Protein AF-A0A940TT35-F1 (afdb_monomer)

Structure (mmCIF, N/CA/C/O backbone):
data_AF-A0A940TT35-F1
#
_entry.id   AF-A0A940TT35-F1
#
loop_
_atom_site.group_PDB
_atom_site.id
_atom_site.type_symbol
_atom_site.label_atom_id
_atom_site.label_alt_id
_atom_site.label_comp_id
_atom_site.label_asym_id
_atom_site.label_entity_id
_atom_site.label_seq_id
_atom_site.pdbx_PDB_ins_code
_atom_site.Cartn_x
_atom_site.Cartn_y
_atom_site.Cartn_z
_atom_site.occupancy
_atom_site.B_iso_or_equiv
_atom_site.auth_seq_id
_atom_site.auth_comp_id
_atom_site.auth_asym_id
_atom_site.auth_atom_id
_atom_site.pdbx_PDB_model_num
ATOM 1 N N . MET A 1 1 ? 14.179 -5.366 -21.555 1.00 46.00 1 MET A N 1
ATOM 2 C CA . MET A 1 1 ? 14.449 -3.977 -21.128 1.00 46.00 1 MET A CA 1
ATOM 3 C C . MET A 1 1 ? 13.207 -3.432 -20.431 1.00 46.00 1 MET A C 1
ATOM 5 O O . MET A 1 1 ? 12.119 -3.800 -20.867 1.00 46.00 1 MET A O 1
ATOM 9 N N . PRO A 1 2 ? 13.334 -2.645 -19.346 1.00 60.25 2 PRO A N 1
ATOM 10 C CA . PRO A 1 2 ? 12.187 -2.049 -18.656 1.00 60.25 2 PRO A CA 1
ATOM 11 C C . PRO A 1 2 ? 11.398 -1.138 -19.605 1.00 60.25 2 PRO A C 1
ATOM 13 O O . PRO A 1 2 ? 12.010 -0.344 -20.312 1.00 60.25 2 PRO A O 1
ATOM 16 N N . TYR A 1 3 ? 10.063 -1.233 -19.610 1.00 62.06 3 TYR A N 1
ATOM 17 C CA . TYR A 1 3 ? 9.201 -0.493 -20.549 1.00 62.06 3 TYR A CA 1
ATOM 18 C C . TYR A 1 3 ? 9.382 1.031 -20.493 1.00 62.06 3 TYR A C 1
ATOM 20 O O . TYR A 1 3 ? 9.380 1.675 -21.535 1.00 62.06 3 TYR A O 1
ATOM 28 N N . TYR A 1 4 ? 9.570 1.591 -19.295 1.00 64.38 4 TYR A N 1
ATOM 29 C CA . TYR A 1 4 ? 9.750 3.032 -19.077 1.00 64.38 4 TYR A CA 1
ATOM 30 C C . TYR A 1 4 ? 11.207 3.417 -18.745 1.00 64.38 4 TYR A C 1
ATOM 32 O O . TYR A 1 4 ? 11.499 4.579 -18.486 1.00 64.38 4 TYR A O 1
ATOM 40 N N . GLY A 1 5 ? 12.143 2.458 -18.770 1.00 65.56 5 GLY A N 1
ATOM 41 C CA . GLY A 1 5 ? 13.534 2.672 -18.352 1.00 65.56 5 GLY A CA 1
ATOM 42 C C . GLY A 1 5 ? 13.704 2.939 -16.846 1.00 65.56 5 GLY A C 1
ATOM 43 O O . GLY A 1 5 ? 12.752 2.879 -16.074 1.00 65.56 5 GLY A O 1
ATOM 44 N N . GLY A 1 6 ? 14.945 3.201 -16.425 1.00 64.94 6 GLY A N 1
ATOM 45 C CA . GLY A 1 6 ? 15.320 3.517 -15.035 1.00 64.94 6 GLY A CA 1
ATOM 46 C C . GLY A 1 6 ? 15.584 5.006 -14.805 1.00 64.94 6 GLY A C 1
ATOM 47 O O . GLY A 1 6 ? 16.478 5.360 -14.042 1.00 64.94 6 GLY A O 1
ATOM 48 N N . SER A 1 7 ? 14.888 5.881 -15.534 1.00 72.19 7 SER A N 1
ATOM 49 C CA . SER A 1 7 ? 15.126 7.322 -15.471 1.00 72.19 7 SER A CA 1
ATOM 50 C C . SER A 1 7 ? 14.671 7.919 -14.131 1.00 72.19 7 SER A C 1
ATOM 52 O O . SER A 1 7 ? 13.722 7.457 -13.493 1.00 72.19 7 SER A O 1
ATOM 54 N N . VAL A 1 8 ? 15.315 9.017 -13.731 1.00 71.69 8 VAL A N 1
ATOM 55 C CA . VAL A 1 8 ? 15.000 9.759 -12.497 1.00 71.69 8 VAL A CA 1
ATOM 56 C C . VAL A 1 8 ? 13.534 10.207 -12.454 1.00 71.69 8 VAL A C 1
ATOM 58 O O . VAL A 1 8 ? 12.876 10.108 -11.421 1.00 71.69 8 VAL A O 1
ATOM 61 N N . HIS A 1 9 ? 12.988 10.664 -13.584 1.00 77.06 9 HIS A N 1
ATOM 62 C CA . HIS A 1 9 ? 11.614 11.170 -13.649 1.00 77.06 9 HIS A CA 1
ATOM 63 C C . HIS A 1 9 ? 10.559 10.067 -13.471 1.00 77.06 9 HIS A C 1
ATOM 65 O O . HIS A 1 9 ? 9.525 10.321 -12.850 1.00 77.06 9 HIS A O 1
ATOM 71 N N . VAL A 1 10 ? 10.813 8.844 -13.958 1.00 79.38 10 VAL A N 1
ATOM 72 C CA . VAL A 1 10 ? 9.937 7.683 -13.714 1.00 79.38 10 VAL A CA 1
ATOM 73 C C . VAL A 1 10 ? 9.899 7.384 -12.221 1.00 79.38 10 VAL A C 1
ATOM 75 O O . VAL A 1 10 ? 8.821 7.254 -11.641 1.00 79.38 10 VAL A O 1
ATOM 78 N N . TRP A 1 11 ? 11.072 7.350 -11.585 1.00 76.62 11 TRP A N 1
ATOM 79 C CA . TRP A 1 11 ? 11.190 7.077 -10.158 1.00 76.62 11 TRP A CA 1
ATOM 80 C C . TRP A 1 11 ? 10.458 8.125 -9.304 1.00 76.62 11 TRP A C 1
ATOM 82 O O . TRP A 1 11 ? 9.641 7.760 -8.458 1.00 76.62 11 TRP A O 1
ATOM 92 N N . LEU A 1 12 ? 10.673 9.419 -9.574 1.00 80.81 12 LEU A N 1
ATOM 93 C CA . LEU A 1 12 ? 10.008 10.511 -8.850 1.00 80.81 12 LEU A CA 1
ATOM 94 C C . LEU A 1 12 ? 8.484 10.476 -9.022 1.00 80.81 12 LEU A C 1
ATOM 96 O O . LEU A 1 12 ? 7.755 10.647 -8.045 1.00 80.81 12 LEU A O 1
ATOM 100 N N . THR A 1 13 ? 8.001 10.199 -10.237 1.00 86.56 13 THR A N 1
ATOM 101 C CA . THR A 1 13 ? 6.560 10.080 -10.516 1.00 86.56 13 THR A CA 1
ATOM 102 C C . THR A 1 13 ? 5.942 8.937 -9.709 1.00 86.56 13 THR A C 1
ATOM 104 O O . THR A 1 13 ? 4.908 9.124 -9.065 1.00 86.56 13 THR A O 1
ATOM 107 N N . CYS A 1 14 ? 6.598 7.771 -9.683 1.00 86.69 14 CYS A N 1
ATOM 108 C CA . CYS A 1 14 ? 6.169 6.631 -8.876 1.00 86.69 14 CYS A CA 1
ATOM 109 C C . CYS A 1 14 ? 6.173 6.959 -7.376 1.00 86.69 14 CYS A C 1
ATOM 111 O O . CYS A 1 14 ? 5.189 6.671 -6.694 1.00 86.69 14 CYS A O 1
ATOM 113 N N . LEU A 1 15 ? 7.236 7.586 -6.855 1.00 85.19 15 LEU A N 1
ATOM 114 C CA . LEU A 1 15 ? 7.314 7.937 -5.436 1.00 85.19 15 LEU A CA 1
ATOM 115 C C . LEU A 1 15 ? 6.187 8.898 -5.033 1.00 85.19 15 LEU A C 1
ATOM 117 O O . LEU A 1 15 ? 5.486 8.637 -4.054 1.00 85.19 15 LEU A O 1
ATOM 121 N N . MET A 1 16 ? 5.975 9.971 -5.803 1.00 86.81 16 MET A N 1
ATOM 122 C CA . MET A 1 16 ? 4.902 10.937 -5.546 1.00 86.81 16 MET A CA 1
ATOM 123 C C . MET A 1 16 ? 3.522 10.273 -5.584 1.00 86.81 16 MET A C 1
ATOM 125 O O . MET A 1 16 ? 2.688 10.530 -4.714 1.00 86.81 16 MET A O 1
ATOM 129 N N . PHE A 1 17 ? 3.288 9.386 -6.555 1.00 91.50 17 PHE A N 1
ATOM 130 C CA . PHE A 1 17 ? 2.051 8.617 -6.645 1.00 91.50 17 PHE A CA 1
ATOM 131 C C . PHE A 1 17 ? 1.819 7.762 -5.390 1.00 91.50 17 PHE A C 1
ATOM 133 O O . PHE A 1 17 ? 0.744 7.836 -4.789 1.00 91.50 17 PHE A O 1
ATOM 140 N N . PHE A 1 18 ? 2.816 6.983 -4.957 1.00 89.31 18 PHE A N 1
ATOM 141 C CA . PHE A 1 18 ? 2.675 6.124 -3.779 1.00 89.31 18 PHE A CA 1
ATOM 142 C C . PHE A 1 18 ? 2.487 6.934 -2.494 1.00 89.31 18 PHE A C 1
ATOM 144 O O . PHE A 1 18 ? 1.635 6.581 -1.682 1.00 89.31 18 PHE A O 1
ATOM 151 N N . GLN A 1 19 ? 3.196 8.053 -2.326 1.00 88.94 19 GLN A N 1
ATOM 152 C CA . GLN A 1 19 ? 2.995 8.960 -1.190 1.00 88.94 19 GLN A CA 1
ATOM 153 C C . GLN A 1 19 ? 1.568 9.529 -1.157 1.00 88.94 19 GLN A C 1
ATOM 155 O O . GLN A 1 19 ? 0.922 9.512 -0.106 1.00 88.94 19 GLN A O 1
ATOM 160 N N . ALA A 1 20 ? 1.043 9.973 -2.303 1.00 91.12 20 ALA A N 1
ATOM 161 C CA . ALA A 1 20 ? -0.328 10.472 -2.401 1.00 91.12 20 ALA A CA 1
ATOM 162 C C . ALA A 1 20 ? -1.360 9.379 -2.074 1.00 91.12 20 ALA A C 1
ATOM 164 O O . ALA A 1 20 ? -2.306 9.618 -1.322 1.00 91.12 20 ALA A O 1
ATOM 165 N N . MET A 1 21 ? -1.166 8.160 -2.582 1.00 92.81 21 MET A N 1
ATOM 166 C CA . MET A 1 21 ? -2.073 7.042 -2.310 1.00 92.81 21 MET A CA 1
ATOM 167 C C . MET A 1 21 ? -1.991 6.545 -0.858 1.00 92.81 21 MET A C 1
ATOM 169 O O . MET A 1 21 ? -3.017 6.162 -0.295 1.00 92.81 21 MET A O 1
ATOM 173 N N . LEU A 1 22 ? -0.812 6.590 -0.221 1.00 89.50 22 LEU A N 1
ATOM 174 C CA . LEU A 1 22 ? -0.656 6.304 1.214 1.00 89.50 22 LEU A CA 1
ATOM 175 C C . LEU A 1 22 ? -1.462 7.301 2.040 1.00 89.50 22 LEU A C 1
ATOM 177 O O . LEU A 1 22 ? -2.234 6.903 2.914 1.00 89.50 22 LEU A O 1
ATOM 181 N N . PHE A 1 23 ? -1.323 8.590 1.724 1.00 89.88 23 PHE A N 1
ATOM 182 C CA . PHE A 1 23 ? -2.086 9.647 2.373 1.00 89.88 23 PHE A CA 1
ATOM 183 C C . PHE A 1 23 ? -3.598 9.424 2.225 1.00 89.88 23 PHE A C 1
ATOM 185 O O . PHE A 1 23 ? -4.322 9.489 3.219 1.00 89.88 23 PHE A O 1
ATOM 192 N N . LEU A 1 24 ? -4.075 9.092 1.020 1.00 91.75 24 LEU A N 1
ATOM 193 C CA . LEU A 1 24 ? -5.488 8.779 0.778 1.00 91.75 24 LEU A CA 1
ATOM 194 C C . LEU A 1 24 ? -5.962 7.559 1.579 1.00 91.75 24 LEU A C 1
ATOM 196 O O . LEU A 1 24 ? -7.038 7.606 2.178 1.00 91.75 24 LEU A O 1
ATOM 200 N N . GLY A 1 25 ? -5.158 6.495 1.642 1.00 90.62 25 GLY A N 1
ATOM 201 C CA . GLY A 1 25 ? -5.450 5.314 2.456 1.00 90.62 25 GLY A CA 1
ATOM 202 C C . GLY A 1 25 ? -5.584 5.656 3.941 1.00 90.62 25 GLY A C 1
ATOM 203 O O . GLY A 1 25 ? -6.564 5.276 4.584 1.00 90.62 25 GLY A O 1
ATOM 204 N N . TYR A 1 26 ? -4.661 6.447 4.489 1.00 87.50 26 TYR A N 1
ATOM 205 C CA . TYR A 1 26 ? -4.721 6.886 5.887 1.00 87.50 26 TYR A CA 1
ATOM 206 C C . TYR A 1 26 ? -5.892 7.831 6.160 1.00 87.50 26 TYR A C 1
ATOM 208 O O . TYR A 1 26 ? -6.563 7.684 7.184 1.00 87.50 26 TYR A O 1
ATOM 216 N N . ALA A 1 27 ? -6.193 8.753 5.243 1.00 88.50 27 ALA A N 1
ATOM 217 C CA . ALA A 1 27 ? -7.364 9.618 5.343 1.00 88.50 27 ALA A CA 1
ATOM 218 C C . ALA A 1 27 ? -8.660 8.790 5.376 1.00 88.50 27 ALA A C 1
ATOM 220 O O . ALA A 1 27 ? -9.511 9.001 6.243 1.00 88.50 27 ALA A O 1
ATOM 221 N N . TYR A 1 28 ? -8.779 7.790 4.500 1.00 89.75 28 TYR A N 1
ATOM 222 C CA . TYR A 1 28 ? -9.888 6.837 4.513 1.00 89.75 28 TYR A CA 1
ATOM 223 C C . TYR A 1 28 ? -9.960 6.052 5.832 1.00 89.75 28 TYR A C 1
ATOM 225 O O . TYR A 1 28 ? -11.030 5.981 6.447 1.00 89.75 28 TYR A O 1
ATOM 233 N N . ALA A 1 29 ? -8.833 5.512 6.309 1.00 85.50 29 ALA A N 1
ATOM 234 C CA . ALA A 1 29 ? -8.775 4.752 7.555 1.00 85.50 29 ALA A CA 1
ATOM 235 C C . ALA A 1 29 ? -9.212 5.601 8.763 1.00 85.50 29 ALA A C 1
ATOM 237 O O . ALA A 1 29 ? -9.981 5.155 9.618 1.00 85.50 29 ALA A O 1
ATOM 238 N N . HIS A 1 30 ? -8.778 6.861 8.801 1.00 81.75 30 HIS A N 1
ATOM 239 C CA . HIS A 1 30 ? -9.089 7.791 9.876 1.00 81.75 30 HIS A CA 1
ATOM 240 C C . HIS A 1 30 ? -10.552 8.257 9.860 1.00 81.75 30 HIS A C 1
ATOM 242 O O . HIS A 1 30 ? -11.190 8.308 10.918 1.00 81.75 30 HIS A O 1
ATOM 248 N N . LEU A 1 31 ? -11.085 8.623 8.691 1.00 83.69 31 LEU A N 1
ATOM 249 C CA . LEU A 1 31 ? -12.394 9.275 8.566 1.00 83.69 31 LEU A CA 1
ATOM 250 C C . LEU A 1 31 ? -13.550 8.282 8.442 1.00 83.69 31 LEU A C 1
ATOM 252 O O . LEU A 1 31 ? -14.612 8.490 9.038 1.00 83.69 31 LEU A O 1
ATOM 256 N N . LEU A 1 32 ? -13.350 7.225 7.655 1.00 80.38 32 LEU A N 1
ATOM 257 C CA . LEU A 1 32 ? -14.427 6.352 7.202 1.00 80.38 32 LEU A CA 1
ATOM 258 C C . LEU A 1 32 ? -14.323 4.957 7.809 1.00 80.38 32 LEU A C 1
ATOM 260 O O . LEU A 1 32 ? -15.330 4.419 8.268 1.00 80.38 32 LEU A O 1
ATOM 264 N N . ALA A 1 33 ? -13.118 4.395 7.906 1.00 75.94 33 ALA A N 1
ATOM 265 C CA . ALA A 1 33 ? -12.976 3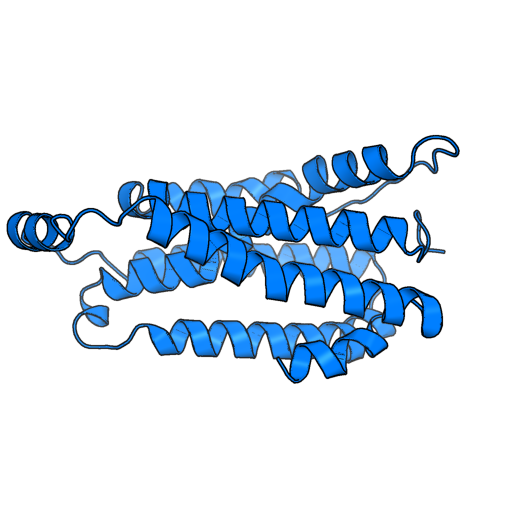.008 8.332 1.00 75.94 33 ALA A CA 1
ATOM 266 C C . ALA A 1 33 ? -13.432 2.744 9.779 1.00 75.94 33 ALA A C 1
ATOM 268 O O . ALA A 1 33 ? -13.987 1.685 10.069 1.00 75.94 33 ALA A O 1
ATOM 269 N N . ARG A 1 34 ? -13.330 3.753 10.656 1.00 70.25 34 ARG A N 1
ATOM 270 C CA . ARG A 1 34 ? -13.905 3.725 12.015 1.00 70.25 34 ARG A CA 1
ATOM 271 C C . ARG A 1 34 ? -15.423 3.563 12.066 1.00 70.25 34 ARG A C 1
ATOM 273 O O . ARG A 1 34 ? -15.934 3.146 13.098 1.00 70.25 34 ARG A O 1
ATOM 280 N N . LYS A 1 35 ? -16.136 3.902 10.991 1.00 77.81 35 LYS A N 1
ATOM 281 C CA . LYS A 1 35 ? -17.608 3.917 10.945 1.00 77.81 35 LYS A CA 1
ATOM 282 C C . LYS A 1 35 ? -18.205 2.740 10.179 1.00 77.81 35 LYS A C 1
ATOM 284 O O . LYS A 1 35 ? -19.351 2.385 10.414 1.00 77.81 35 LYS A O 1
ATOM 289 N N . ILE A 1 36 ? -17.450 2.164 9.249 1.00 79.56 36 ILE A N 1
ATOM 290 C CA . ILE A 1 36 ? -17.968 1.187 8.280 1.00 79.56 36 ILE A CA 1
ATOM 291 C C . ILE A 1 36 ? -17.792 -0.274 8.729 1.00 79.56 36 ILE A C 1
ATOM 293 O O . ILE A 1 36 ? -18.409 -1.161 8.145 1.00 79.56 36 ILE A O 1
ATOM 297 N N . GLY A 1 37 ? -16.982 -0.551 9.760 1.00 81.25 37 GLY A N 1
ATOM 298 C CA . GLY A 1 37 ? -16.784 -1.908 10.285 1.00 81.25 37 GLY A CA 1
ATOM 299 C C . GLY A 1 37 ? -16.387 -2.907 9.189 1.00 81.25 37 GLY A C 1
ATOM 300 O O . GLY A 1 37 ? -15.441 -2.669 8.437 1.00 81.25 37 GLY A O 1
ATOM 301 N N . GLY A 1 38 ? -17.150 -3.996 9.059 1.00 82.81 38 GLY A N 1
ATOM 302 C CA . GLY A 1 38 ? -16.904 -5.065 8.085 1.00 82.81 38 GLY A CA 1
ATOM 303 C C . GLY A 1 38 ? -17.063 -4.654 6.616 1.00 82.81 38 GLY A C 1
ATOM 304 O O . GLY A 1 38 ? -16.525 -5.331 5.745 1.00 82.81 38 GLY A O 1
ATOM 305 N N . TRP A 1 39 ? -17.712 -3.522 6.309 1.00 87.62 39 TRP A N 1
ATOM 306 C CA . TRP A 1 39 ? -17.792 -3.003 4.932 1.00 87.62 39 TRP A CA 1
ATOM 307 C C . TRP A 1 39 ? -16.420 -2.653 4.350 1.00 87.62 39 TRP A C 1
ATOM 309 O O . TRP A 1 39 ? -16.267 -2.608 3.131 1.00 87.62 39 TRP A O 1
ATOM 319 N N . HIS A 1 40 ? -15.403 -2.472 5.197 1.00 90.5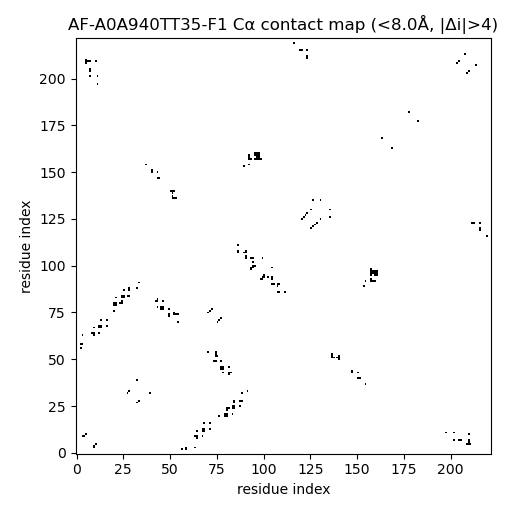0 40 HIS A N 1
ATOM 320 C CA . HIS A 1 40 ? -14.019 -2.355 4.750 1.00 90.50 40 HIS A CA 1
ATOM 321 C C . HIS A 1 40 ? -13.571 -3.549 3.887 1.00 90.50 40 HIS A C 1
ATOM 323 O O . HIS A 1 40 ? -12.774 -3.366 2.970 1.00 90.50 40 HIS A O 1
ATOM 329 N N . LEU A 1 41 ? -14.125 -4.750 4.106 1.00 92.69 41 LEU A N 1
ATOM 330 C CA . LEU A 1 41 ? -13.817 -5.926 3.289 1.00 92.69 41 LEU A CA 1
ATOM 331 C C . LEU A 1 41 ? -14.142 -5.699 1.804 1.00 92.69 41 LEU A C 1
ATOM 333 O O . LEU A 1 41 ? -13.446 -6.236 0.951 1.00 92.69 41 LEU A O 1
ATOM 337 N N . VAL A 1 42 ? -15.111 -4.839 1.466 1.00 93.94 42 VAL A N 1
ATOM 338 C CA . VAL A 1 42 ? -15.371 -4.463 0.065 1.00 93.94 42 VAL A CA 1
ATOM 339 C C . VAL A 1 42 ? -14.133 -3.823 -0.567 1.00 93.94 42 VAL A C 1
ATOM 341 O O . VAL A 1 42 ? -13.771 -4.185 -1.683 1.00 93.94 42 VAL A O 1
ATOM 344 N N . LEU A 1 43 ? -13.440 -2.933 0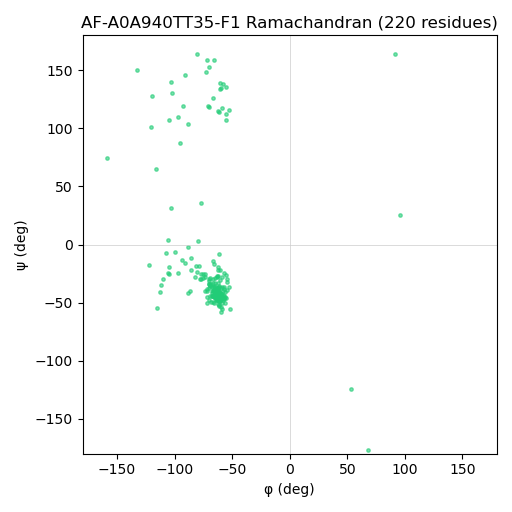.154 1.00 93.50 43 LEU A N 1
ATOM 345 C CA . LEU A 1 43 ? -12.188 -2.334 -0.317 1.00 93.50 43 LEU A CA 1
ATOM 346 C C . LEU A 1 43 ? -11.079 -3.385 -0.463 1.00 93.50 43 LEU A C 1
ATOM 348 O O . LEU A 1 43 ? -10.293 -3.296 -1.398 1.00 93.50 43 LEU A O 1
ATOM 352 N N . VAL A 1 44 ? -11.032 -4.388 0.418 1.00 95.06 44 VAL A N 1
ATOM 353 C CA . VAL A 1 44 ? -10.058 -5.493 0.350 1.00 95.06 44 VAL A CA 1
ATOM 354 C C . VAL A 1 44 ? -10.300 -6.390 -0.868 1.00 95.06 44 VAL A C 1
ATOM 356 O O . VAL A 1 44 ? -9.343 -6.850 -1.490 1.00 95.06 44 VAL A O 1
ATOM 359 N N . PHE A 1 45 ? -11.556 -6.625 -1.251 1.00 96.00 45 PHE A N 1
ATOM 360 C CA . PHE A 1 45 ? -11.894 -7.467 -2.403 1.00 96.00 45 PHE A CA 1
ATOM 361 C C . PHE A 1 45 ? -11.884 -6.718 -3.744 1.00 96.00 45 PHE A C 1
ATOM 363 O O . PHE A 1 45 ? -11.692 -7.347 -4.784 1.00 96.00 45 PHE A O 1
ATOM 370 N N . LEU A 1 46 ? -12.030 -5.389 -3.748 1.00 94.62 46 LEU A N 1
ATOM 371 C CA . LEU A 1 46 ? -12.071 -4.576 -4.970 1.00 94.62 46 LEU A CA 1
ATOM 372 C C . LEU A 1 46 ? -10.851 -4.775 -5.905 1.00 94.62 46 LEU A C 1
ATOM 374 O O . LEU A 1 46 ? -11.047 -4.869 -7.119 1.00 94.62 46 LEU A O 1
ATOM 378 N N . PRO A 1 47 ? -9.607 -4.918 -5.405 1.00 94.94 47 PRO A N 1
ATOM 379 C CA . PRO A 1 47 ? -8.434 -5.141 -6.250 1.00 94.94 47 PRO A CA 1
ATOM 380 C C . PRO A 1 47 ? -8.421 -6.481 -6.987 1.00 94.94 47 PRO A C 1
ATOM 382 O O . PRO A 1 47 ? -7.663 -6.628 -7.942 1.00 94.94 47 PRO A O 1
ATOM 385 N N . LEU A 1 48 ? -9.271 -7.449 -6.620 1.00 92.31 48 LEU A N 1
ATOM 386 C CA . LEU A 1 48 ? -9.387 -8.700 -7.380 1.00 92.31 48 LEU A CA 1
ATOM 387 C C . LEU A 1 48 ? -9.864 -8.466 -8.822 1.00 92.31 48 LEU A C 1
ATOM 389 O O . LEU A 1 48 ? -9.591 -9.289 -9.687 1.00 92.31 48 LEU A O 1
ATOM 393 N N . ILE A 1 49 ? -10.518 -7.332 -9.098 1.00 90.69 49 ILE A N 1
ATOM 394 C CA . ILE A 1 49 ? -10.957 -6.945 -10.446 1.00 90.69 49 ILE A CA 1
ATOM 395 C C . ILE A 1 49 ? -9.759 -6.580 -11.340 1.00 90.69 49 ILE A C 1
ATOM 397 O O . ILE A 1 49 ? -9.813 -6.752 -12.557 1.00 90.69 49 ILE A O 1
ATOM 401 N N . THR A 1 50 ? -8.669 -6.068 -10.757 1.00 87.38 50 THR A N 1
ATOM 402 C CA . THR A 1 50 ? -7.477 -5.632 -11.502 1.00 87.38 50 THR A CA 1
ATOM 403 C C . THR A 1 50 ? -6.344 -6.657 -11.495 1.00 87.38 50 THR A C 1
ATOM 405 O O . THR A 1 50 ? -5.349 -6.456 -12.198 1.00 87.38 50 THR A O 1
ATOM 408 N N . LEU A 1 51 ? -6.485 -7.750 -10.737 1.00 88.94 51 LEU A N 1
ATOM 409 C CA . LEU A 1 51 ? -5.527 -8.851 -10.674 1.00 88.94 51 LEU A CA 1
ATOM 410 C C . LEU A 1 51 ? -5.845 -9.949 -11.712 1.00 88.94 51 LEU A C 1
ATOM 412 O O . LEU A 1 51 ? -7.013 -10.217 -11.983 1.00 88.94 51 LEU A O 1
ATOM 416 N N . PRO A 1 52 ? -4.828 -10.624 -12.285 1.00 90.06 52 PRO A N 1
ATOM 417 C CA . PRO A 1 52 ? -3.395 -10.427 -12.064 1.00 90.06 52 PRO A CA 1
ATOM 418 C C . PRO A 1 52 ? -2.866 -9.140 -12.708 1.00 90.06 52 PRO A C 1
ATOM 420 O O . PRO A 1 52 ? -3.331 -8.723 -13.769 1.00 90.06 52 PRO A O 1
ATOM 423 N N . LEU A 1 53 ? -1.853 -8.526 -12.085 1.00 83.62 53 LEU A N 1
ATOM 424 C CA . LEU A 1 53 ? -1.244 -7.300 -12.602 1.00 83.62 53 LEU A CA 1
ATOM 425 C C . LEU A 1 53 ? -0.618 -7.562 -13.975 1.00 83.62 53 LEU A C 1
ATOM 427 O O . LEU A 1 53 ? 0.357 -8.306 -14.105 1.00 83.62 53 LEU A O 1
ATOM 431 N N . GLN A 1 54 ? -1.174 -6.924 -15.000 1.00 82.69 54 GLN A N 1
ATOM 432 C CA . GLN A 1 54 ? -0.635 -6.929 -16.353 1.00 82.69 54 GLN A CA 1
ATOM 433 C C . GLN A 1 54 ? -0.335 -5.494 -16.766 1.00 82.69 54 GLN A C 1
ATOM 435 O O . GLN A 1 54 ? -1.231 -4.738 -17.142 1.00 82.69 54 GLN A O 1
ATOM 440 N N . ILE A 1 55 ? 0.940 -5.123 -16.695 1.00 75.06 55 ILE A N 1
ATOM 441 C CA . ILE A 1 55 ? 1.416 -3.841 -17.207 1.00 75.06 55 ILE A CA 1
ATOM 442 C C . ILE A 1 55 ? 1.776 -4.059 -18.675 1.00 75.06 55 ILE A C 1
ATOM 444 O O . ILE A 1 55 ? 2.788 -4.680 -18.996 1.00 75.06 55 ILE A O 1
ATOM 448 N N . ARG A 1 56 ? 0.900 -3.595 -19.566 1.00 69.44 56 ARG A N 1
ATOM 449 C CA . ARG A 1 56 ? 1.188 -3.468 -20.996 1.00 69.44 56 ARG A CA 1
ATOM 450 C C . ARG A 1 56 ? 1.394 -1.986 -21.259 1.00 69.44 56 ARG A C 1
ATOM 452 O O . ARG A 1 56 ? 0.434 -1.229 -21.193 1.00 69.44 56 ARG A O 1
ATOM 459 N N . ALA A 1 57 ? 2.637 -1.597 -21.491 1.00 62.75 57 ALA A N 1
ATOM 460 C CA . ALA A 1 57 ? 2.985 -0.245 -21.889 1.00 62.75 57 ALA A CA 1
ATOM 461 C C . ALA A 1 57 ? 3.262 -0.242 -23.391 1.00 62.75 57 ALA A C 1
ATOM 463 O O . ALA A 1 57 ? 4.006 -1.093 -23.887 1.00 62.75 57 ALA A O 1
ATOM 464 N N . THR A 1 58 ? 2.657 0.692 -24.113 1.00 60.88 58 THR A N 1
ATOM 465 C CA . THR A 1 58 ? 3.042 1.019 -25.489 1.00 60.88 58 THR A CA 1
ATOM 466 C C . THR A 1 58 ? 3.954 2.233 -25.394 1.00 60.88 58 THR A C 1
ATOM 468 O O . THR A 1 58 ? 3.439 3.286 -25.041 1.00 60.88 58 THR A O 1
ATOM 471 N N . PRO A 1 59 ? 5.268 2.117 -25.663 1.00 56.53 59 PRO A N 1
ATOM 472 C CA . PRO A 1 59 ? 6.194 3.230 -25.479 1.00 56.53 59 PRO A CA 1
ATOM 473 C C . PRO A 1 59 ? 5.727 4.461 -26.267 1.00 56.53 59 PRO A C 1
ATOM 475 O O . PRO A 1 59 ? 5.792 4.459 -27.497 1.00 56.53 59 PRO A O 1
ATOM 478 N N . ALA A 1 60 ? 5.227 5.489 -25.577 1.00 56.06 60 ALA A N 1
ATOM 479 C CA . ALA A 1 60 ? 4.870 6.763 -26.185 1.00 56.06 60 ALA A CA 1
ATOM 480 C C . ALA A 1 60 ? 6.077 7.718 -26.098 1.00 56.06 60 ALA A C 1
ATOM 482 O O . ALA A 1 60 ? 6.515 8.034 -24.989 1.00 56.06 60 ALA A O 1
ATOM 483 N N . PRO A 1 61 ? 6.627 8.199 -27.229 1.00 56.97 61 PRO A N 1
ATOM 484 C CA . PRO A 1 61 ? 7.785 9.097 -27.226 1.00 56.97 61 PRO A CA 1
ATOM 485 C C . PRO A 1 61 ? 7.531 10.455 -26.546 1.00 56.97 61 PRO A C 1
ATOM 487 O O . PRO A 1 61 ? 8.466 11.046 -26.013 1.00 56.97 61 PRO A O 1
ATOM 490 N N . ASP A 1 62 ? 6.277 10.929 -26.526 1.00 58.12 62 ASP A N 1
ATOM 491 C CA . ASP A 1 62 ? 5.971 12.349 -26.292 1.00 58.12 62 ASP A CA 1
ATOM 492 C C . ASP A 1 62 ? 5.352 12.683 -24.914 1.00 58.12 62 ASP A C 1
ATOM 494 O O . ASP A 1 62 ? 5.208 13.861 -24.585 1.00 58.12 62 ASP A O 1
ATOM 498 N N . SER A 1 63 ? 4.986 11.703 -24.065 1.00 59.44 63 SER A N 1
ATOM 499 C CA . SER A 1 63 ? 4.479 12.006 -22.704 1.00 59.44 63 SER A CA 1
ATOM 500 C C . SER A 1 63 ? 4.587 10.852 -21.681 1.00 59.44 63 SER A C 1
ATOM 502 O O . SER A 1 63 ? 3.579 10.257 -21.291 1.00 59.44 63 SER A O 1
ATOM 504 N N . PRO A 1 64 ? 5.794 10.549 -21.166 1.00 75.44 64 PRO A N 1
ATOM 505 C CA . PRO A 1 64 ? 6.009 9.414 -20.261 1.00 75.44 64 PRO A CA 1
ATOM 506 C C . PRO A 1 64 ? 5.324 9.562 -18.888 1.00 75.44 64 PRO A C 1
ATOM 508 O O . PRO A 1 64 ? 4.925 8.566 -18.295 1.00 75.44 64 PRO A O 1
ATOM 511 N N . ILE A 1 65 ? 5.141 10.783 -18.366 1.00 84.12 65 ILE A N 1
ATOM 512 C CA . ILE A 1 65 ? 4.621 10.999 -16.998 1.00 84.12 65 ILE A CA 1
ATOM 513 C C . ILE A 1 65 ? 3.127 10.673 -16.891 1.00 84.12 65 ILE A C 1
ATOM 515 O O . ILE A 1 65 ? 2.717 9.938 -15.992 1.00 84.12 65 ILE A O 1
ATOM 519 N N . LEU A 1 66 ? 2.303 11.220 -17.794 1.00 84.12 66 LEU A N 1
ATOM 520 C CA . LEU A 1 66 ? 0.855 10.987 -17.770 1.00 84.12 66 LEU A CA 1
ATOM 521 C C . LEU A 1 66 ? 0.535 9.509 -17.989 1.00 84.12 66 LEU A C 1
ATOM 523 O O . LEU A 1 66 ? -0.343 8.972 -17.318 1.00 84.12 66 LEU A O 1
ATOM 527 N N . GLU A 1 67 ? 1.279 8.837 -18.867 1.00 84.56 67 GLU A N 1
ATOM 528 C CA . GLU A 1 67 ? 1.117 7.405 -19.109 1.00 84.56 67 GLU A CA 1
ATOM 529 C C . GLU A 1 67 ? 1.418 6.581 -17.848 1.00 84.56 67 GLU A C 1
ATOM 531 O O . GLU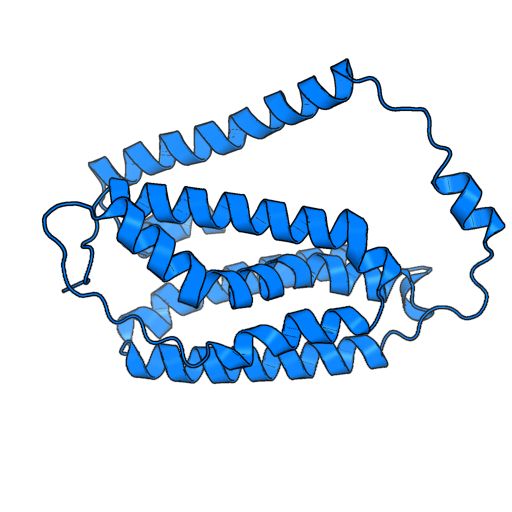 A 1 67 ? 0.609 5.735 -17.462 1.00 84.56 67 GLU A O 1
ATOM 536 N N . ILE A 1 68 ? 2.517 6.885 -17.144 1.00 86.56 68 ILE A N 1
ATOM 537 C CA . ILE A 1 68 ? 2.854 6.246 -15.862 1.00 86.56 68 ILE A CA 1
ATOM 538 C C . ILE A 1 68 ? 1.728 6.455 -14.849 1.00 86.56 68 ILE A C 1
ATOM 540 O O . ILE A 1 68 ? 1.279 5.490 -14.233 1.00 86.56 68 ILE A O 1
ATOM 544 N N . ILE A 1 69 ? 1.225 7.685 -14.699 1.00 89.62 69 ILE A N 1
ATOM 545 C CA . ILE A 1 69 ? 0.124 7.982 -13.771 1.00 89.62 69 ILE A CA 1
ATOM 546 C C . ILE A 1 69 ? -1.132 7.184 -14.139 1.00 89.62 69 ILE A C 1
ATOM 548 O O . ILE A 1 69 ? -1.759 6.604 -13.254 1.00 89.62 69 ILE A O 1
ATOM 552 N N . VAL A 1 70 ? -1.491 7.100 -15.422 1.00 89.12 70 VAL A N 1
ATOM 553 C CA . VAL A 1 70 ? -2.658 6.330 -15.887 1.00 89.12 70 VAL A CA 1
ATOM 554 C C . VAL A 1 70 ? -2.482 4.834 -15.618 1.00 89.12 70 VAL A C 1
ATOM 556 O O . VAL A 1 70 ? -3.413 4.180 -15.136 1.00 89.12 70 VAL A O 1
ATOM 559 N N . VAL A 1 71 ? -1.300 4.274 -15.874 1.00 88.06 71 VAL A N 1
ATOM 560 C CA . VAL A 1 71 ? -0.995 2.866 -15.579 1.00 88.06 71 VAL A CA 1
ATOM 561 C C . VAL A 1 71 ? -1.059 2.599 -14.074 1.00 88.06 71 VAL A C 1
ATOM 563 O O . VAL A 1 71 ? -1.698 1.634 -13.648 1.00 88.06 71 VAL A O 1
ATOM 566 N N . LEU A 1 72 ? -0.460 3.467 -13.257 1.00 90.62 72 LEU A N 1
ATOM 567 C CA . LEU A 1 72 ? -0.481 3.346 -11.801 1.00 90.62 72 LEU A CA 1
ATOM 568 C C . LEU A 1 72 ? -1.905 3.478 -11.244 1.00 90.62 72 LEU A C 1
ATOM 570 O O . LEU A 1 72 ? -2.316 2.648 -10.433 1.00 90.62 72 LEU A O 1
ATOM 574 N N . LEU A 1 73 ? -2.696 4.441 -11.723 1.00 92.06 73 LEU A N 1
ATOM 575 C CA . LEU A 1 73 ? -4.097 4.611 -11.326 1.00 92.06 73 LEU A CA 1
ATOM 576 C C . LEU A 1 73 ? -4.958 3.404 -11.709 1.00 92.06 73 LEU A C 1
ATOM 578 O O . LEU A 1 73 ? -5.738 2.919 -10.894 1.00 92.06 73 LEU A O 1
ATOM 582 N N . SER A 1 74 ? -4.811 2.902 -12.933 1.00 89.75 74 SER A N 1
ATOM 583 C CA . SER A 1 74 ? -5.666 1.827 -13.450 1.00 89.75 74 SER A CA 1
ATOM 584 C C . SER A 1 74 ? -5.297 0.437 -12.930 1.00 89.75 74 SER A C 1
ATOM 586 O O . SER A 1 74 ? -6.169 -0.428 -12.837 1.00 89.75 74 SER A O 1
ATOM 588 N N . ARG A 1 75 ? -4.020 0.188 -12.607 1.00 89.38 75 ARG A N 1
ATOM 589 C CA . ARG A 1 75 ? -3.535 -1.153 -12.231 1.00 89.38 75 ARG A CA 1
ATOM 590 C C . ARG A 1 75 ? -3.115 -1.269 -10.773 1.00 89.38 75 ARG A C 1
ATOM 592 O O . ARG A 1 75 ? -3.318 -2.327 -10.182 1.00 89.38 75 ARG A O 1
ATOM 599 N N . VAL A 1 76 ? -2.540 -0.216 -10.196 1.00 91.62 76 VAL A N 1
ATOM 600 C CA . VAL A 1 76 ? -1.825 -0.289 -8.910 1.00 91.62 76 VAL A CA 1
ATOM 601 C C . VAL A 1 76 ? -2.569 0.425 -7.779 1.00 91.62 76 VAL A C 1
ATOM 603 O O . VAL A 1 76 ? -2.478 -0.019 -6.637 1.00 91.62 76 VAL A O 1
ATOM 606 N N . ALA A 1 77 ? -3.351 1.471 -8.066 1.00 93.50 77 ALA A N 1
ATOM 607 C CA . ALA A 1 77 ? -4.017 2.272 -7.035 1.00 93.50 77 ALA A CA 1
ATOM 608 C C . ALA A 1 77 ? -4.899 1.433 -6.104 1.00 93.50 77 ALA A C 1
ATOM 610 O O . ALA A 1 77 ? -4.757 1.524 -4.890 1.00 93.50 77 ALA A O 1
ATOM 611 N N . LEU A 1 78 ? -5.774 0.590 -6.660 1.00 93.25 78 LEU A N 1
ATOM 612 C CA . LEU A 1 78 ? -6.694 -0.229 -5.869 1.00 93.25 78 LEU A CA 1
ATOM 613 C C . LEU A 1 78 ? -5.972 -1.177 -4.892 1.00 93.25 78 LEU A C 1
ATOM 615 O O . LEU A 1 78 ? -6.215 -1.054 -3.689 1.00 93.25 78 LEU A O 1
ATOM 619 N N . PRO A 1 79 ? -5.082 -2.091 -5.340 1.00 93.69 79 PRO A N 1
ATOM 620 C CA . PRO A 1 79 ? -4.378 -2.979 -4.412 1.00 93.69 79 PRO A CA 1
ATOM 621 C C . PRO A 1 79 ? -3.520 -2.201 -3.416 1.00 93.69 79 PRO A C 1
ATOM 623 O O . PRO A 1 79 ? -3.447 -2.580 -2.250 1.00 93.69 79 PRO A O 1
ATOM 626 N N . PHE A 1 80 ? -2.912 -1.092 -3.839 1.00 93.44 80 PHE A N 1
ATOM 627 C CA . PHE A 1 80 ? -2.082 -0.283 -2.957 1.00 93.44 80 PHE A CA 1
ATOM 628 C C . PHE A 1 80 ? -2.886 0.411 -1.850 1.00 93.44 80 PHE A C 1
ATOM 630 O O . PHE A 1 80 ? -2.474 0.386 -0.693 1.00 93.44 80 PHE A O 1
ATOM 637 N N . VAL A 1 81 ? -4.043 0.995 -2.174 1.00 93.12 81 VAL A N 1
ATOM 638 C CA . VAL A 1 81 ? -4.928 1.636 -1.188 1.00 93.12 81 VAL A CA 1
ATOM 639 C C . VAL A 1 81 ? -5.495 0.608 -0.206 1.00 93.12 81 VAL A C 1
ATOM 641 O O . VAL A 1 81 ? -5.565 0.889 0.987 1.00 93.12 81 VAL A O 1
ATOM 644 N N . ALA A 1 82 ? -5.854 -0.594 -0.662 1.00 93.69 82 ALA A N 1
ATOM 645 C CA . ALA A 1 82 ? -6.265 -1.665 0.246 1.00 93.69 82 ALA A CA 1
ATOM 646 C C . ALA A 1 82 ? -5.122 -2.039 1.210 1.00 93.69 82 ALA A C 1
ATOM 648 O O . ALA A 1 82 ? -5.287 -1.979 2.431 1.00 93.69 82 ALA A O 1
ATOM 649 N N . LEU A 1 83 ? -3.927 -2.317 0.677 1.00 92.62 83 LEU A N 1
ATOM 650 C CA . LEU A 1 83 ? -2.771 -2.710 1.484 1.00 92.62 83 LEU A CA 1
ATOM 651 C C . LEU A 1 83 ? -2.335 -1.622 2.472 1.00 92.62 83 LEU A C 1
ATOM 653 O O . LEU A 1 83 ? -2.068 -1.949 3.630 1.00 92.62 83 LEU A O 1
ATOM 657 N N . SER A 1 84 ? -2.328 -0.347 2.068 1.00 91.19 84 SER A N 1
ATOM 658 C CA . SER A 1 84 ? -1.906 0.770 2.928 1.00 91.19 84 SER A CA 1
ATOM 659 C C . SER A 1 84 ? -2.783 0.940 4.166 1.00 91.19 84 SER A C 1
ATOM 661 O O . SER A 1 84 ? -2.319 1.401 5.207 1.00 91.19 84 SER A O 1
ATOM 663 N N . THR A 1 85 ? -4.045 0.520 4.090 1.00 91.12 85 THR A N 1
ATOM 664 C CA . THR A 1 85 ? -4.968 0.592 5.226 1.00 91.12 85 THR A CA 1
ATOM 665 C C . THR A 1 85 ? -4.796 -0.561 6.219 1.00 91.12 85 THR A C 1
ATOM 667 O O . THR A 1 85 ? -5.188 -0.423 7.376 1.00 91.12 85 THR A O 1
ATOM 670 N N . THR A 1 86 ? -4.160 -1.667 5.823 1.00 90.06 86 THR A N 1
ATOM 671 C CA . THR A 1 86 ? -4.128 -2.936 6.575 1.00 90.06 86 THR A CA 1
ATOM 672 C C . THR A 1 86 ? -3.688 -2.779 8.024 1.00 90.06 86 THR A C 1
ATOM 674 O O . THR A 1 86 ? -4.416 -3.178 8.930 1.00 90.06 86 THR A O 1
ATOM 677 N N . ALA A 1 87 ? -2.515 -2.185 8.260 1.00 87.00 87 ALA A N 1
ATOM 678 C CA . ALA A 1 87 ? -1.961 -2.077 9.608 1.00 87.00 87 ALA A CA 1
ATOM 679 C C . ALA A 1 87 ? -2.852 -1.220 10.519 1.00 87.00 87 ALA A C 1
ATOM 681 O O . ALA A 1 87 ? -3.040 -1.554 11.688 1.00 87.00 87 ALA A O 1
ATOM 682 N N . VAL A 1 88 ? -3.424 -0.138 9.980 1.00 86.62 88 VAL A N 1
ATOM 683 C CA . VAL A 1 88 ? -4.304 0.774 10.724 1.00 86.62 88 VAL A CA 1
ATOM 684 C C . VAL A 1 88 ? -5.628 0.088 11.059 1.00 86.62 88 VAL A C 1
ATOM 686 O O . VAL A 1 88 ? -6.096 0.177 12.192 1.00 86.62 88 VAL A O 1
ATOM 689 N N . ILE A 1 89 ? -6.220 -0.629 10.102 1.00 87.94 89 ILE A N 1
ATOM 690 C CA . ILE A 1 89 ? -7.500 -1.318 10.298 1.00 87.94 89 ILE A CA 1
ATOM 691 C C . ILE A 1 89 ? -7.364 -2.529 11.212 1.00 87.94 89 ILE A C 1
ATOM 693 O O . ILE A 1 89 ? -8.207 -2.716 12.085 1.00 87.94 89 ILE A O 1
ATOM 697 N N . ALA A 1 90 ? -6.286 -3.302 11.089 1.00 88.25 90 ALA A N 1
ATOM 698 C CA . ALA A 1 90 ? -6.016 -4.413 11.994 1.00 88.25 90 ALA A CA 1
ATOM 699 C C . ALA A 1 90 ? -5.878 -3.929 13.448 1.00 88.25 90 ALA A C 1
ATOM 701 O O . ALA A 1 90 ? -6.503 -4.491 14.344 1.00 88.25 90 ALA A O 1
ATOM 702 N N . GLN A 1 91 ? -5.132 -2.841 13.679 1.00 86.38 91 GLN A N 1
ATOM 703 C CA . GLN A 1 91 ? -5.021 -2.218 15.006 1.00 86.38 91 GLN A CA 1
ATOM 704 C C . GLN A 1 91 ? -6.366 -1.676 15.505 1.00 86.38 91 GLN A C 1
ATOM 706 O O . GLN A 1 91 ? -6.684 -1.780 16.692 1.00 86.38 91 GLN A O 1
ATOM 711 N N . LEU A 1 92 ? -7.177 -1.116 14.608 1.00 85.06 92 LEU A N 1
ATOM 712 C CA . LEU A 1 92 ? -8.500 -0.606 14.941 1.00 85.06 92 LEU A CA 1
ATOM 713 C C . LEU A 1 92 ? -9.456 -1.727 15.366 1.00 85.06 92 LEU A C 1
ATOM 715 O O . LEU A 1 92 ? -10.077 -1.623 16.419 1.00 85.06 92 LEU A O 1
ATOM 719 N N . TRP A 1 93 ? -9.557 -2.801 14.583 1.00 86.44 93 TRP A N 1
ATOM 720 C CA . TRP A 1 93 ? -10.386 -3.959 14.924 1.00 86.44 93 TRP A CA 1
ATOM 721 C C . TRP A 1 93 ? -9.908 -4.627 16.210 1.00 86.44 93 TRP A C 1
ATOM 723 O O . TRP A 1 93 ? -10.727 -4.920 17.077 1.00 86.44 93 TRP A O 1
ATOM 733 N N . PHE A 1 94 ? -8.591 -4.772 16.387 1.00 85.75 94 PHE A N 1
ATOM 734 C CA . PHE A 1 94 ? -8.019 -5.307 17.619 1.00 85.75 94 PHE A CA 1
ATOM 735 C C . PHE A 1 94 ? -8.396 -4.450 18.834 1.00 85.75 94 PHE A C 1
ATOM 737 O O . PHE A 1 94 ? -9.000 -4.966 19.770 1.00 85.75 94 PHE A O 1
ATOM 744 N N . SER A 1 95 ? -8.139 -3.137 18.799 1.00 82.69 95 SER A N 1
ATOM 745 C CA . SER A 1 95 ? -8.427 -2.228 19.925 1.00 82.69 95 SER A CA 1
ATOM 746 C C . SER A 1 95 ? -9.916 -2.109 20.277 1.00 82.69 95 SER A C 1
ATOM 748 O O . SER A 1 95 ? -10.254 -1.854 21.432 1.00 82.69 95 SER A O 1
ATOM 750 N N . GLN A 1 96 ? -10.817 -2.308 19.310 1.00 79.81 96 GLN A N 1
ATOM 751 C CA . GLN A 1 96 ? -12.268 -2.310 19.535 1.00 79.81 96 GLN A CA 1
ATOM 752 C C . GLN A 1 96 ? -12.820 -3.674 19.979 1.00 79.81 96 GLN A C 1
ATOM 754 O O . GLN A 1 96 ? -13.980 -3.761 20.396 1.00 79.81 96 GLN A O 1
ATOM 759 N N . SER A 1 97 ? -12.020 -4.737 19.886 1.00 82.31 97 SER A N 1
ATOM 760 C CA . SER A 1 97 ? -12.432 -6.091 20.254 1.00 82.31 97 SER A CA 1
ATOM 761 C C . SER A 1 97 ? -12.359 -6.3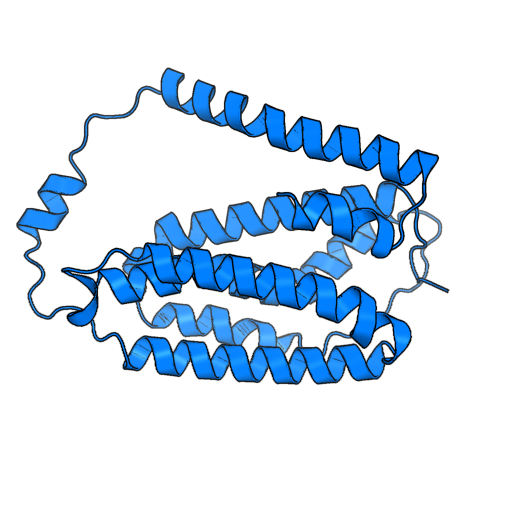50 21.757 1.00 82.31 97 SER A C 1
ATOM 763 O O . SER A 1 97 ? -11.728 -5.615 22.523 1.00 82.31 97 SER A O 1
ATOM 765 N N . GLU A 1 98 ? -13.015 -7.418 22.213 1.00 75.25 98 GLU A N 1
ATOM 766 C CA . GLU A 1 98 ? -12.943 -7.837 23.619 1.00 75.25 98 GLU A CA 1
ATOM 767 C C . GLU A 1 98 ? -11.501 -8.121 24.058 1.00 75.25 98 GLU A C 1
ATOM 769 O O . GLU A 1 98 ? -11.103 -7.663 25.134 1.00 75.25 98 GLU A O 1
ATOM 774 N N . ALA A 1 99 ? -10.716 -8.745 23.173 1.00 71.50 99 ALA A N 1
ATOM 775 C CA . ALA A 1 99 ? -9.316 -9.104 23.382 1.00 71.50 99 ALA A CA 1
ATOM 776 C C . ALA A 1 99 ? -8.372 -7.894 23.505 1.00 71.50 99 ALA A C 1
ATOM 778 O O . ALA A 1 99 ? -7.414 -7.946 24.266 1.00 71.50 99 ALA A O 1
ATOM 779 N N . GLY A 1 100 ? -8.638 -6.788 22.802 1.00 67.62 100 GLY A N 1
ATOM 780 C CA . GLY A 1 100 ? -7.703 -5.656 22.738 1.00 67.62 100 GLY A CA 1
ATOM 781 C C . GLY A 1 100 ? -7.842 -4.598 23.831 1.00 67.62 100 GLY A C 1
ATOM 782 O O . GLY A 1 100 ? -7.072 -3.646 23.843 1.00 67.62 100 GLY A O 1
ATOM 783 N N . GLY A 1 101 ? -8.802 -4.705 24.754 1.00 59.75 101 GLY A N 1
ATOM 784 C CA . GLY A 1 101 ? -9.033 -3.622 25.722 1.00 59.75 101 GLY A CA 1
ATOM 785 C C . GLY A 1 101 ? -8.084 -3.564 26.923 1.00 59.75 101 GLY A C 1
ATOM 786 O O . GLY A 1 101 ? -8.294 -2.706 27.776 1.00 59.75 101 GLY A O 1
ATOM 787 N N . ALA A 1 102 ? -7.083 -4.445 27.004 1.00 55.22 102 ALA A N 1
ATOM 788 C CA . ALA A 1 102 ? -5.976 -4.357 27.965 1.00 55.22 102 ALA A CA 1
ATOM 789 C C . ALA A 1 102 ? -4.588 -4.315 27.291 1.00 55.22 102 ALA A C 1
ATOM 791 O O . ALA A 1 102 ? -3.625 -3.884 27.922 1.00 55.22 102 ALA A O 1
ATOM 792 N N . ASP A 1 103 ? -4.492 -4.707 26.016 1.00 61.47 103 ASP A N 1
ATOM 793 C CA . ASP A 1 103 ? -3.223 -4.874 25.310 1.00 61.47 103 ASP A CA 1
ATOM 794 C C . ASP A 1 103 ? -2.928 -3.722 24.352 1.00 61.47 103 ASP A C 1
ATOM 796 O O . ASP A 1 103 ? -3.789 -3.228 23.622 1.00 61.47 103 ASP A O 1
ATOM 800 N N . ASN A 1 104 ? -1.662 -3.309 24.324 1.00 68.19 104 ASN A N 1
ATOM 801 C CA . ASN A 1 104 ? -1.186 -2.266 23.429 1.00 68.19 104 ASN A CA 1
ATOM 802 C C . ASN A 1 104 ? -1.157 -2.788 21.971 1.00 68.19 104 ASN A C 1
ATOM 804 O O . ASN A 1 104 ? -0.383 -3.705 21.684 1.00 68.19 104 ASN A O 1
ATOM 808 N N . PRO A 1 105 ? -1.902 -2.187 21.017 1.00 74.69 105 PRO A N 1
ATOM 809 C CA . PRO A 1 105 ? -1.927 -2.612 19.608 1.00 74.69 105 PRO A CA 1
ATOM 810 C C . PRO A 1 105 ? -0.573 -2.520 18.887 1.00 74.69 105 PRO A C 1
ATOM 812 O O . PRO A 1 105 ? -0.437 -2.978 17.752 1.00 74.69 105 PRO A O 1
ATOM 815 N N . TYR A 1 106 ? 0.435 -1.921 19.526 1.00 78.19 106 TYR A N 1
ATOM 816 C CA . TYR A 1 106 ? 1.751 -1.659 18.953 1.00 78.19 106 TYR A CA 1
ATOM 817 C C . TYR A 1 106 ? 2.482 -2.913 18.443 1.00 78.19 106 TYR A C 1
ATOM 819 O O . TYR A 1 106 ? 3.286 -2.813 17.517 1.00 78.19 106 TYR A O 1
ATOM 827 N N . PHE A 1 107 ? 2.180 -4.109 18.963 1.00 84.62 107 PHE A N 1
ATOM 828 C CA . PHE A 1 107 ? 2.778 -5.344 18.439 1.00 84.62 107 PHE A CA 1
ATOM 829 C C . PHE A 1 107 ? 2.396 -5.605 16.969 1.00 84.62 107 PHE A C 1
ATOM 831 O O . PHE A 1 107 ? 3.220 -6.112 16.210 1.00 84.62 107 PHE A O 1
ATOM 838 N N . LEU A 1 108 ? 1.189 -5.211 16.535 1.00 84.69 108 LEU A N 1
ATOM 839 C CA . LEU A 1 108 ? 0.753 -5.332 15.137 1.00 84.69 108 LEU A CA 1
ATOM 840 C C . LEU A 1 108 ? 1.519 -4.368 14.229 1.00 84.69 108 LEU A C 1
ATOM 842 O O . LEU A 1 108 ? 1.849 -4.714 13.096 1.00 84.69 108 LEU A O 1
ATOM 846 N N . TYR A 1 109 ? 1.840 -3.174 14.733 1.00 82.75 109 TYR A N 1
ATOM 847 C CA . TYR A 1 109 ? 2.700 -2.226 14.029 1.00 82.75 109 TYR A CA 1
ATOM 848 C C . TYR A 1 109 ? 4.124 -2.778 13.878 1.00 82.75 109 TYR A C 1
ATOM 850 O O . TYR A 1 109 ? 4.678 -2.763 12.778 1.00 82.75 109 TYR A O 1
ATOM 858 N N . ALA A 1 110 ? 4.698 -3.330 14.951 1.00 82.94 110 ALA A N 1
ATOM 859 C CA . ALA A 1 110 ? 6.014 -3.968 14.908 1.00 82.94 110 ALA A CA 1
ATOM 860 C C . ALA A 1 110 ? 6.045 -5.162 13.934 1.00 82.94 110 ALA A C 1
ATOM 862 O O . ALA A 1 110 ? 6.946 -5.252 13.102 1.00 82.94 110 ALA A O 1
ATOM 863 N N . ALA A 1 111 ? 5.028 -6.030 13.974 1.00 88.25 111 ALA A N 1
ATOM 864 C CA . ALA A 1 111 ? 4.893 -7.158 13.053 1.00 88.25 111 ALA A CA 1
ATOM 865 C C . ALA A 1 111 ? 4.767 -6.704 11.588 1.00 88.25 111 ALA A C 1
ATOM 867 O O . ALA A 1 111 ? 5.389 -7.296 10.708 1.00 88.25 111 ALA A O 1
ATOM 868 N N . SER A 1 112 ? 4.015 -5.629 11.324 1.00 86.31 112 SER A N 1
ATOM 869 C CA . SER A 1 112 ? 3.889 -5.052 9.981 1.00 86.31 112 SER A CA 1
ATOM 870 C C . SER A 1 112 ? 5.230 -4.546 9.445 1.00 86.31 112 SER A C 1
ATOM 872 O O . SER A 1 112 ? 5.561 -4.839 8.298 1.00 86.31 112 SER A O 1
ATOM 874 N N . ASN A 1 113 ? 6.011 -3.824 10.258 1.00 86.12 113 ASN A N 1
ATOM 875 C CA . ASN A 1 113 ? 7.326 -3.317 9.844 1.00 86.12 113 ASN A CA 1
ATOM 876 C C . ASN A 1 113 ? 8.344 -4.446 9.633 1.00 86.12 113 ASN A C 1
ATOM 878 O O . ASN A 1 113 ? 9.077 -4.450 8.644 1.00 86.12 113 ASN A O 1
ATOM 882 N N . ALA A 1 114 ? 8.351 -5.446 10.520 1.00 87.38 114 ALA A N 1
ATOM 883 C CA . ALA A 1 114 ? 9.174 -6.640 10.342 1.00 87.38 114 ALA A CA 1
ATOM 884 C C . ALA A 1 114 ? 8.804 -7.375 9.043 1.00 87.38 114 ALA A C 1
ATOM 886 O O . ALA A 1 114 ? 9.680 -7.756 8.269 1.00 87.38 114 ALA A O 1
ATOM 887 N N . GLY A 1 115 ? 7.505 -7.508 8.761 1.00 89.56 115 GLY A N 1
ATOM 888 C CA . GLY A 1 115 ? 7.001 -8.074 7.514 1.00 89.56 115 GLY A CA 1
ATOM 889 C C . GLY A 1 115 ? 7.456 -7.296 6.277 1.00 89.56 115 GLY A C 1
ATOM 890 O O . GLY A 1 115 ? 7.918 -7.915 5.319 1.00 89.56 115 GLY A O 1
ATOM 891 N N . SER A 1 116 ? 7.393 -5.959 6.293 1.00 86.75 116 SER A N 1
ATOM 892 C CA . SER A 1 116 ? 7.882 -5.142 5.172 1.00 86.75 116 SER A CA 1
ATOM 893 C C . SER A 1 116 ? 9.393 -5.250 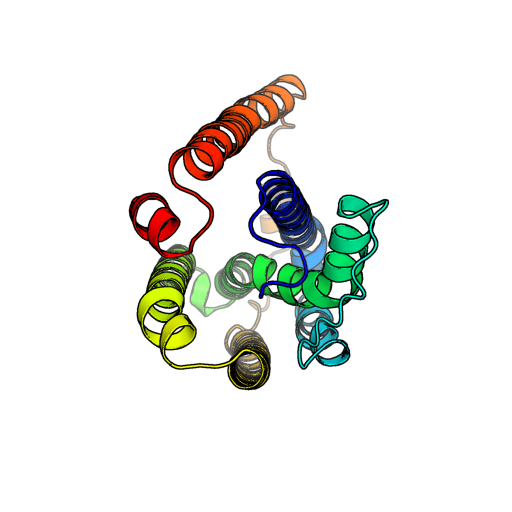4.975 1.00 86.75 116 SER A C 1
ATOM 895 O O . SER A 1 116 ? 9.840 -5.305 3.832 1.00 86.75 116 SER A O 1
ATOM 897 N N . LEU A 1 117 ? 10.174 -5.353 6.056 1.00 86.50 117 LEU A N 1
ATOM 898 C CA . LEU A 1 117 ? 11.621 -5.567 5.973 1.00 86.50 117 LEU A CA 1
ATOM 899 C C . LEU A 1 117 ? 11.948 -6.937 5.363 1.00 86.50 117 LEU A C 1
ATOM 901 O O . LEU A 1 117 ? 12.771 -7.037 4.454 1.00 86.50 117 LEU A O 1
ATOM 905 N N . ILE A 1 118 ? 11.259 -7.993 5.807 1.00 91.44 118 ILE A N 1
ATOM 906 C CA . ILE A 1 118 ? 11.399 -9.338 5.233 1.00 91.44 118 ILE A CA 1
ATOM 907 C C . ILE A 1 118 ? 11.014 -9.324 3.751 1.00 91.44 118 ILE A C 1
ATOM 909 O O . ILE A 1 118 ? 11.736 -9.888 2.934 1.00 91.44 118 ILE A O 1
ATOM 913 N N . ALA A 1 119 ? 9.911 -8.664 3.388 1.00 89.25 119 ALA A N 1
ATOM 914 C CA . ALA A 1 119 ? 9.465 -8.562 2.002 1.00 89.25 119 ALA A CA 1
ATOM 915 C C . ALA A 1 119 ? 10.471 -7.801 1.124 1.00 89.25 119 ALA A C 1
ATOM 917 O O . ALA A 1 119 ? 10.733 -8.230 0.001 1.00 89.25 119 ALA A O 1
ATOM 918 N N . LEU A 1 120 ? 11.072 -6.722 1.638 1.00 87.19 120 LEU A N 1
ATOM 919 C CA . LEU A 1 120 ? 12.120 -5.963 0.954 1.00 87.19 120 LEU A CA 1
ATOM 920 C C . LEU A 1 120 ? 13.343 -6.842 0.656 1.00 87.19 120 LEU A C 1
ATOM 922 O O . LEU A 1 120 ? 13.819 -6.881 -0.478 1.00 87.19 120 LEU A O 1
ATOM 926 N N . LEU A 1 121 ? 13.827 -7.582 1.656 1.00 88.88 121 LEU A N 1
ATOM 927 C CA . LEU A 1 121 ? 14.968 -8.486 1.496 1.00 88.88 121 LEU A CA 1
ATOM 928 C C . LEU A 1 121 ? 14.629 -9.660 0.566 1.00 88.88 121 LEU A C 1
ATOM 930 O O . LEU A 1 121 ? 15.404 -9.987 -0.333 1.00 88.88 121 LEU A O 1
ATOM 934 N N . ALA A 1 122 ? 13.456 -10.270 0.740 1.00 90.62 122 ALA A N 1
ATOM 935 C CA . ALA A 1 122 ? 12.994 -11.371 -0.098 1.00 90.62 122 ALA A CA 1
ATOM 936 C C . ALA A 1 122 ? 12.826 -10.941 -1.561 1.00 90.62 122 ALA A C 1
ATOM 938 O O . ALA A 1 122 ? 13.164 -11.708 -2.463 1.00 90.62 122 ALA A O 1
ATOM 939 N N . TYR A 1 123 ? 12.350 -9.720 -1.818 1.00 88.06 123 TYR A N 1
ATOM 940 C CA . TYR A 1 123 ? 12.240 -9.214 -3.181 1.00 88.06 123 TYR A CA 1
ATOM 941 C C . TYR A 1 123 ? 13.616 -9.133 -3.848 1.00 88.06 123 TYR A C 1
ATOM 943 O O . TYR A 1 123 ? 13.812 -9.724 -4.907 1.00 88.06 123 TYR A O 1
ATOM 951 N N . SER A 1 124 ? 14.580 -8.479 -3.203 1.00 86.38 124 SER A N 1
ATOM 952 C CA . SER A 1 124 ? 15.895 -8.226 -3.799 1.00 86.38 124 SER A CA 1
ATOM 953 C C . SER A 1 124 ? 16.762 -9.478 -3.946 1.00 86.38 124 SER A C 1
ATOM 955 O O . SER A 1 124 ? 17.489 -9.617 -4.925 1.00 86.38 124 SER A O 1
ATOM 957 N N . PHE A 1 125 ? 16.709 -10.402 -2.981 1.00 87.94 125 PHE A N 1
ATOM 958 C CA . PHE A 1 125 ? 17.596 -11.571 -2.980 1.00 87.94 125 PHE A CA 1
ATOM 959 C C . PHE A 1 125 ? 16.964 -12.834 -3.570 1.00 87.94 125 PHE A C 1
ATOM 961 O O . PHE A 1 125 ? 17.695 -13.709 -4.031 1.00 87.94 125 PHE A O 1
ATOM 968 N N . LEU A 1 126 ? 15.631 -12.958 -3.557 1.00 90.06 126 LEU A N 1
ATOM 969 C CA . LEU A 1 126 ? 14.938 -14.146 -4.068 1.00 90.06 126 LEU A CA 1
ATOM 970 C C . LEU A 1 126 ? 14.083 -13.816 -5.292 1.00 90.06 126 LEU A C 1
ATOM 972 O O . LEU A 1 126 ? 14.238 -14.459 -6.328 1.00 90.06 126 LEU A O 1
ATOM 976 N N . ALA A 1 127 ? 13.176 -12.843 -5.201 1.00 89.62 127 ALA A N 1
ATOM 977 C CA . ALA A 1 127 ? 12.201 -12.619 -6.269 1.00 89.62 127 ALA A CA 1
ATOM 978 C C . ALA A 1 127 ? 12.845 -12.044 -7.540 1.00 89.62 127 ALA A C 1
ATOM 980 O O . ALA A 1 127 ? 12.598 -12.556 -8.631 1.00 89.62 127 ALA A O 1
ATOM 981 N N . GLU A 1 128 ? 13.679 -11.012 -7.412 1.00 87.69 128 GLU A N 1
ATOM 982 C CA . GLU A 1 128 ? 14.340 -10.361 -8.545 1.00 87.69 128 GLU A CA 1
ATOM 983 C C . GLU A 1 128 ? 15.290 -11.312 -9.304 1.00 87.69 128 GLU A C 1
ATOM 985 O O . GLU A 1 128 ? 15.158 -11.394 -10.528 1.00 87.69 128 GLU A O 1
ATOM 990 N N . PRO A 1 129 ? 16.176 -12.096 -8.650 1.00 88.75 129 PRO A N 1
ATOM 991 C CA . PRO A 1 129 ? 17.104 -12.972 -9.370 1.00 88.75 129 PRO A CA 1
ATOM 992 C C . PRO A 1 129 ? 16.463 -14.253 -9.920 1.00 88.75 129 PRO A C 1
ATOM 994 O O . PRO A 1 129 ? 16.934 -14.788 -10.923 1.00 88.75 129 PRO A O 1
ATOM 997 N N . LEU A 1 130 ? 15.422 -14.781 -9.259 1.00 92.19 130 LEU A N 1
ATOM 998 C CA . LEU A 1 130 ? 14.894 -16.124 -9.546 1.00 92.19 130 LEU A CA 1
ATOM 999 C C . LEU A 1 130 ? 13.573 -16.115 -10.327 1.00 92.19 130 LEU A C 1
ATOM 1001 O O . LEU A 1 130 ? 13.208 -17.137 -10.911 1.00 92.19 130 LEU A O 1
ATOM 1005 N N . MET A 1 131 ? 12.825 -15.005 -10.334 1.00 91.94 131 MET A N 1
ATOM 1006 C CA . MET A 1 131 ? 11.472 -14.960 -10.897 1.00 91.94 131 MET A CA 1
ATOM 1007 C C . MET A 1 131 ? 11.339 -13.969 -12.053 1.00 91.94 131 MET A C 1
ATOM 1009 O O . MET A 1 131 ? 11.579 -12.774 -11.911 1.00 91.94 131 MET A O 1
ATOM 1013 N N . GLY A 1 132 ? 10.804 -14.442 -13.182 1.00 90.88 132 GLY A N 1
ATOM 1014 C CA . GLY A 1 132 ? 10.338 -13.562 -14.255 1.00 90.88 132 GLY A CA 1
ATOM 1015 C C . GLY A 1 132 ? 9.042 -12.821 -13.894 1.00 90.88 132 GLY A C 1
ATOM 1016 O O . GLY A 1 132 ? 8.250 -13.286 -13.073 1.00 90.88 132 GLY A O 1
ATOM 1017 N N . LEU A 1 133 ? 8.768 -11.705 -14.583 1.00 87.38 133 LEU A N 1
ATOM 1018 C CA . LEU A 1 133 ? 7.610 -10.826 -14.330 1.00 87.38 133 LEU A CA 1
ATOM 1019 C C . LEU A 1 133 ? 6.253 -11.556 -14.319 1.00 87.38 133 LEU A C 1
ATOM 1021 O O . LEU A 1 133 ? 5.375 -11.230 -13.524 1.00 87.38 133 LEU A O 1
ATOM 1025 N N . LYS A 1 134 ? 6.073 -12.570 -15.178 1.00 90.12 134 LYS A N 1
ATOM 1026 C CA . LYS A 1 134 ? 4.844 -13.384 -15.202 1.00 90.12 134 LYS A CA 1
ATOM 1027 C C . LYS A 1 134 ? 4.670 -14.175 -13.902 1.00 90.12 134 LYS A C 1
ATOM 1029 O O . LYS A 1 134 ? 3.577 -14.191 -13.346 1.00 90.12 134 LYS A O 1
ATOM 1034 N N . THR A 1 135 ? 5.741 -14.805 -13.418 1.00 91.38 135 THR A N 1
ATOM 1035 C CA . THR A 1 135 ? 5.740 -15.549 -12.152 1.00 91.38 135 THR A CA 1
ATOM 1036 C C . THR A 1 135 ? 5.486 -14.606 -10.985 1.00 91.38 135 THR A C 1
ATOM 1038 O O . THR A 1 135 ? 4.624 -14.900 -10.164 1.00 91.38 135 THR A O 1
ATOM 1041 N N . GLN A 1 136 ? 6.144 -13.442 -10.957 1.00 92.50 136 GLN A N 1
ATOM 1042 C CA . GLN A 1 136 ? 5.906 -12.422 -9.931 1.00 92.50 136 GLN A CA 1
ATOM 1043 C C . GLN A 1 136 ? 4.436 -11.972 -9.903 1.00 92.50 136 GLN A C 1
ATOM 1045 O O . GLN A 1 136 ? 3.845 -11.905 -8.832 1.00 92.50 136 GLN A O 1
ATOM 1050 N N . SER A 1 137 ? 3.809 -11.747 -11.063 1.00 92.06 137 SER A N 1
ATOM 1051 C CA . SER A 1 137 ? 2.388 -11.368 -11.152 1.00 92.06 137 SER A CA 1
ATOM 1052 C C . SER A 1 137 ? 1.440 -12.449 -10.601 1.00 92.06 137 SER A C 1
ATOM 1054 O O . SER A 1 137 ? 0.487 -12.139 -9.880 1.00 92.06 137 SER A O 1
ATOM 1056 N N . ILE A 1 138 ? 1.721 -13.729 -10.872 1.00 93.44 138 ILE A N 1
ATOM 1057 C CA . ILE A 1 138 ? 0.937 -14.859 -10.343 1.00 93.44 138 ILE A CA 1
ATOM 1058 C C . ILE A 1 138 ? 1.129 -14.991 -8.830 1.00 93.44 138 ILE A C 1
ATOM 1060 O O . ILE A 1 138 ? 0.146 -15.066 -8.093 1.00 93.44 138 ILE A O 1
ATOM 1064 N N . VAL A 1 139 ? 2.381 -14.980 -8.364 1.00 93.62 139 VAL A N 1
ATOM 1065 C CA . VAL A 1 139 ? 2.723 -15.073 -6.936 1.00 93.62 139 VAL A CA 1
ATOM 1066 C C . VAL A 1 139 ? 2.100 -13.914 -6.164 1.00 93.62 139 VAL A C 1
ATOM 1068 O O . VAL A 1 139 ? 1.480 -14.142 -5.130 1.00 93.62 139 VAL A O 1
ATOM 1071 N N . TRP A 1 140 ? 2.172 -12.693 -6.699 1.00 93.00 140 TRP A N 1
ATOM 1072 C CA . TRP A 1 140 ? 1.532 -11.511 -6.122 1.00 93.00 140 TRP A CA 1
ATOM 1073 C C . TRP A 1 140 ? 0.013 -11.663 -6.020 1.00 93.00 140 TRP A C 1
ATOM 1075 O O . TRP A 1 140 ? -0.575 -11.332 -4.997 1.00 93.00 140 TRP A O 1
ATOM 1085 N N . THR A 1 141 ? -0.628 -12.214 -7.052 1.00 94.62 141 THR A N 1
ATOM 1086 C CA . THR A 1 141 ? -2.079 -12.459 -7.045 1.00 94.62 141 THR A CA 1
ATOM 1087 C C . THR A 1 141 ? -2.468 -13.477 -5.972 1.00 94.62 141 THR A C 1
ATOM 1089 O O . THR A 1 141 ? -3.428 -13.255 -5.235 1.00 94.62 141 THR A O 1
ATOM 1092 N N . GLY A 1 142 ? -1.698 -14.56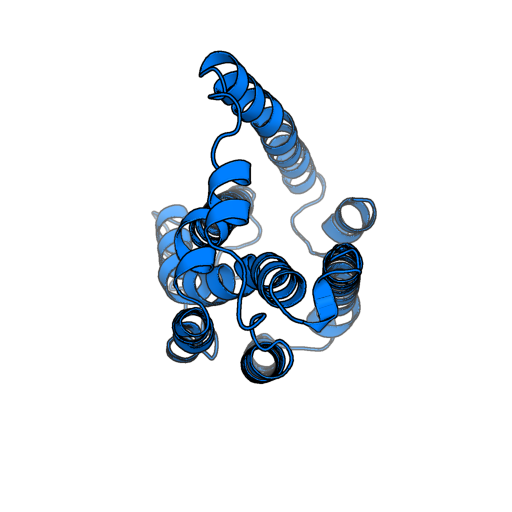1 -5.837 1.00 95.94 142 GLY A N 1
ATOM 1093 C CA . GLY A 1 142 ? -1.892 -15.549 -4.775 1.00 95.94 142 GLY A CA 1
ATOM 1094 C C . GLY A 1 142 ? -1.668 -14.962 -3.379 1.00 95.94 142 GLY A C 1
ATOM 1095 O O . GLY A 1 142 ? -2.496 -15.159 -2.491 1.00 95.94 142 GLY A O 1
ATOM 1096 N N . ALA A 1 143 ? -0.598 -14.184 -3.197 1.00 94.50 143 ALA A N 1
ATOM 1097 C CA . ALA A 1 143 ? -0.293 -13.501 -1.942 1.00 94.50 143 ALA A CA 1
ATOM 1098 C C . ALA A 1 143 ? -1.388 -12.496 -1.554 1.00 94.50 143 ALA A C 1
ATOM 1100 O O . ALA A 1 143 ? -1.796 -12.447 -0.395 1.00 94.50 143 ALA A O 1
ATOM 1101 N N . TYR A 1 144 ? -1.919 -11.745 -2.523 1.00 95.88 144 TYR A N 1
ATOM 1102 C CA . TYR A 1 144 ? -3.043 -10.840 -2.296 1.00 95.88 144 TYR A CA 1
ATOM 1103 C C . TYR A 1 144 ? -4.324 -11.603 -1.922 1.00 95.88 144 TYR A C 1
ATOM 1105 O O . TYR A 1 144 ? -5.042 -11.197 -1.011 1.00 95.88 144 TYR A O 1
ATOM 1113 N N . GLY A 1 145 ? -4.600 -12.735 -2.578 1.00 96.56 145 GLY A N 1
ATOM 1114 C CA . GLY A 1 145 ? -5.719 -13.608 -2.217 1.00 96.56 145 GLY A CA 1
ATOM 1115 C C . GLY A 1 145 ? -5.604 -14.145 -0.788 1.00 96.56 145 GLY A C 1
ATOM 1116 O O . GLY A 1 145 ? -6.573 -14.091 -0.030 1.00 96.56 145 GLY A O 1
ATOM 1117 N N . LEU A 1 146 ? -4.406 -14.584 -0.388 1.00 96.06 146 LEU A N 1
ATOM 1118 C CA . LEU A 1 146 ? -4.119 -14.985 0.990 1.00 96.06 146 LEU A CA 1
ATOM 1119 C C . LEU A 1 146 ? -4.350 -13.825 1.966 1.00 96.06 146 LEU A C 1
ATOM 1121 O O . LEU A 1 146 ? -5.022 -14.009 2.977 1.00 96.06 146 LEU A O 1
ATOM 1125 N N . TYR A 1 147 ? -3.860 -12.626 1.645 1.00 95.38 147 TYR A N 1
ATOM 1126 C CA . TYR A 1 147 ? -4.124 -11.416 2.424 1.00 95.38 147 TYR A CA 1
ATOM 1127 C C . TYR A 1 147 ? -5.628 -11.149 2.592 1.00 95.38 147 TYR A C 1
ATOM 1129 O O . TYR A 1 147 ? -6.076 -10.912 3.713 1.00 95.38 147 TYR A O 1
ATOM 1137 N N . ALA A 1 148 ? -6.422 -11.244 1.522 1.00 96.31 148 ALA A N 1
ATOM 1138 C CA . ALA A 1 148 ? -7.864 -11.025 1.591 1.00 96.31 148 ALA A CA 1
ATOM 1139 C C . ALA A 1 148 ? -8.556 -12.040 2.517 1.00 96.31 148 ALA A C 1
ATOM 1141 O O . ALA A 1 148 ? -9.396 -11.661 3.334 1.00 96.31 148 ALA A O 1
ATOM 1142 N N . VAL A 1 149 ? -8.160 -13.316 2.453 1.00 96.44 149 VAL A N 1
ATOM 1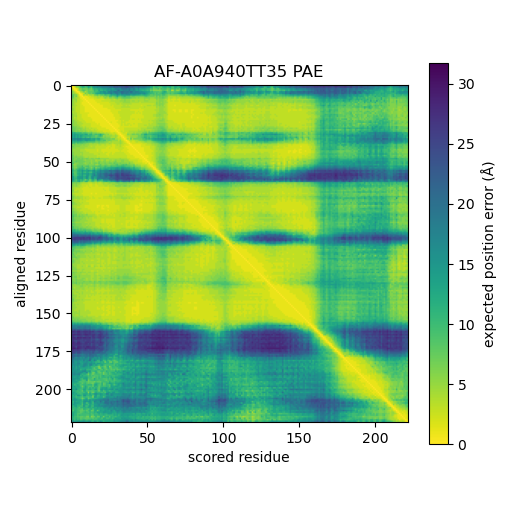143 C CA . VAL A 1 149 ? -8.650 -14.353 3.377 1.00 96.44 149 VAL A CA 1
ATOM 1144 C C . VAL A 1 149 ? -8.250 -14.036 4.819 1.00 96.44 149 VAL A C 1
ATOM 1146 O O . VAL A 1 149 ? -9.097 -14.083 5.709 1.00 96.44 149 VAL A O 1
ATOM 1149 N N . LEU A 1 150 ? -6.993 -13.658 5.062 1.00 94.44 150 LEU A N 1
ATOM 1150 C CA . LEU A 1 150 ? -6.516 -13.285 6.396 1.00 94.44 150 LEU A CA 1
ATOM 1151 C C . LEU A 1 150 ? -7.253 -12.059 6.953 1.00 94.44 150 LEU A C 1
ATOM 1153 O O . LEU A 1 150 ? -7.565 -12.036 8.140 1.00 94.44 150 LEU A O 1
ATOM 1157 N N . ALA A 1 151 ? -7.590 -11.076 6.115 1.00 93.62 151 ALA A N 1
ATOM 1158 C CA . ALA A 1 151 ? -8.380 -9.915 6.519 1.00 93.62 151 ALA A CA 1
ATOM 1159 C C . ALA A 1 151 ? -9.801 -10.312 6.955 1.00 93.62 151 ALA A C 1
ATOM 1161 O O . ALA A 1 151 ? -10.301 -9.813 7.965 1.00 93.62 151 ALA A O 1
ATOM 1162 N N . VAL A 1 152 ? -10.435 -11.248 6.240 1.00 94.44 152 VAL A N 1
ATOM 1163 C CA . VAL A 1 152 ? -11.739 -11.808 6.627 1.00 94.44 152 VAL A CA 1
ATOM 1164 C C . VAL A 1 152 ? -11.636 -12.557 7.959 1.00 94.44 152 VAL A C 1
ATOM 1166 O O . VAL A 1 152 ? -12.445 -12.329 8.858 1.00 94.44 152 VAL A O 1
ATOM 1169 N N . LEU A 1 153 ? -10.626 -13.417 8.114 1.00 93.06 153 LEU A N 1
ATOM 1170 C CA . LEU A 1 153 ? -10.398 -14.160 9.356 1.00 93.06 153 LEU A CA 1
ATOM 1171 C C . LEU A 1 153 ? -10.136 -13.223 10.540 1.00 93.06 153 LEU A C 1
ATOM 1173 O O . LEU A 1 153 ? -10.697 -13.436 11.613 1.00 93.06 153 LEU A O 1
ATOM 1177 N N . ALA A 1 154 ? -9.346 -12.167 10.345 1.00 90.19 154 ALA A N 1
ATOM 1178 C CA . ALA A 1 154 ? -9.089 -11.154 11.364 1.00 90.19 154 ALA A CA 1
ATOM 1179 C C . ALA A 1 154 ? -10.379 -10.439 11.793 1.00 90.19 154 ALA A C 1
ATOM 1181 O O . ALA A 1 154 ? -10.622 -10.300 12.990 1.00 90.19 154 ALA A O 1
ATOM 1182 N N . TRP A 1 155 ? -11.240 -10.052 10.844 1.00 90.06 155 TRP A N 1
ATOM 1183 C CA . TRP A 1 155 ? -12.533 -9.433 11.156 1.00 90.06 155 TRP A CA 1
ATOM 1184 C C . TRP A 1 155 ? -13.406 -10.324 12.053 1.00 90.06 155 TRP A C 1
ATOM 1186 O O . TRP A 1 155 ? -13.969 -9.851 13.038 1.00 90.06 155 TRP A O 1
ATOM 1196 N N . PHE A 1 156 ? -13.488 -11.623 11.753 1.00 89.62 156 PHE A N 1
ATOM 1197 C CA . PHE A 1 156 ? -14.272 -12.564 12.561 1.00 89.62 156 PHE A CA 1
ATOM 1198 C C . PHE A 1 156 ? -13.604 -12.945 13.888 1.00 89.62 156 PHE A C 1
ATOM 1200 O O . PHE A 1 156 ? -14.302 -13.294 14.838 1.00 89.62 156 PHE A O 1
ATOM 1207 N N . SER A 1 157 ? -12.274 -12.859 13.969 1.00 87.12 157 SER A N 1
ATOM 1208 C CA . SER A 1 157 ? -11.509 -13.166 15.187 1.00 87.12 157 SER A CA 1
ATOM 1209 C C . SER A 1 157 ? -11.533 -12.026 16.208 1.00 87.12 157 SER A C 1
ATOM 1211 O O . SER A 1 157 ? -11.271 -12.255 17.386 1.00 87.12 157 SER A O 1
ATOM 1213 N N . PHE A 1 158 ? -11.869 -10.809 15.772 1.00 83.81 158 PHE A N 1
ATOM 1214 C CA . PHE A 1 158 ? -11.937 -9.607 16.602 1.00 83.81 158 PHE A CA 1
ATOM 1215 C C . PHE A 1 158 ? -13.370 -9.058 16.677 1.00 83.81 158 PHE A C 1
ATOM 1217 O O . PHE A 1 158 ? -13.634 -7.955 16.191 1.00 83.81 158 PHE A O 1
ATOM 1224 N N . PRO A 1 159 ? -14.325 -9.796 17.283 1.00 78.00 159 PRO A N 1
ATOM 1225 C CA . PRO A 1 159 ? -15.683 -9.300 17.436 1.00 78.00 159 PRO A CA 1
ATOM 1226 C C . PRO A 1 159 ? -15.675 -8.014 18.268 1.00 78.00 159 PRO A C 1
ATOM 1228 O O . PRO A 1 159 ? -15.025 -7.930 19.313 1.00 78.00 159 PRO A O 1
ATOM 1231 N N . ALA A 1 160 ? -16.402 -7.003 17.788 1.00 74.69 160 ALA A N 1
ATOM 1232 C CA . ALA A 1 160 ? -16.525 -5.726 18.476 1.00 74.69 160 ALA A CA 1
ATOM 1233 C C . ALA A 1 160 ? -17.089 -5.925 19.892 1.00 74.69 160 ALA A C 1
ATOM 1235 O O . ALA A 1 160 ? -18.052 -6.677 20.074 1.00 74.69 160 ALA A O 1
ATOM 1236 N N . ARG A 1 161 ? -16.525 -5.214 20.880 1.00 73.56 161 ARG A N 1
ATOM 1237 C CA . ARG A 1 161 ? -17.038 -5.197 22.260 1.00 73.56 161 ARG A CA 1
ATOM 1238 C C . ARG A 1 161 ? -18.526 -4.855 22.270 1.00 73.56 161 ARG A C 1
ATOM 1240 O O . ARG A 1 161 ? -18.922 -3.741 21.917 1.00 73.56 161 ARG A O 1
ATOM 1247 N N . ARG A 1 162 ? -19.358 -5.801 22.710 1.00 59.72 162 ARG A N 1
ATOM 1248 C CA . ARG A 1 162 ? -20.784 -5.548 22.945 1.00 59.72 162 ARG A CA 1
ATOM 1249 C C . ARG A 1 162 ? -20.918 -4.631 24.162 1.00 59.72 162 ARG A C 1
ATOM 1251 O O . ARG A 1 162 ? -20.510 -4.998 25.255 1.00 59.72 162 ARG A O 1
ATOM 1258 N N . GLY A 1 163 ? -21.491 -3.442 23.967 1.00 56.41 163 GLY A N 1
ATOM 1259 C CA . GLY A 1 163 ? -21.780 -2.501 25.056 1.00 56.41 163 GLY A CA 1
ATOM 1260 C C . GLY A 1 163 ? -20.726 -1.419 25.304 1.00 56.41 163 GLY A C 1
ATOM 1261 O O . GLY A 1 163 ? -20.646 -0.918 26.421 1.00 56.41 163 GLY A O 1
ATOM 1262 N N . ALA A 1 164 ? -19.928 -1.034 24.299 1.00 56.03 164 ALA A N 1
ATOM 1263 C CA . ALA A 1 164 ? -19.124 0.186 24.396 1.00 56.03 164 ALA A CA 1
ATOM 1264 C C . ALA A 1 164 ? -20.040 1.384 24.706 1.00 56.03 164 ALA A C 1
ATOM 1266 O O . ALA A 1 164 ? -20.880 1.749 23.885 1.00 56.03 164 ALA A O 1
ATOM 1267 N N . ASP A 1 165 ? -19.902 1.948 25.908 1.00 48.62 165 ASP A N 1
ATOM 1268 C CA . ASP A 1 165 ? -20.729 3.051 26.390 1.00 48.62 165 ASP A CA 1
ATOM 1269 C C . ASP A 1 165 ? -20.540 4.282 25.479 1.00 48.62 165 ASP A C 1
ATOM 1271 O O . ASP A 1 165 ? -19.444 4.864 25.453 1.00 48.62 165 ASP A O 1
ATOM 1275 N N . PRO A 1 166 ? -21.579 4.713 24.734 1.00 55.78 166 PRO A N 1
ATOM 1276 C CA . PRO A 1 166 ? -21.504 5.881 23.859 1.00 55.78 166 PRO A CA 1
ATOM 1277 C C . PRO A 1 166 ? -21.051 7.146 24.604 1.00 55.78 166 PRO A C 1
ATOM 1279 O O . PRO A 1 166 ? -20.450 8.040 24.000 1.00 55.78 166 PRO A O 1
ATOM 1282 N N . ALA A 1 167 ? -21.290 7.217 25.920 1.00 49.81 167 ALA A N 1
ATOM 1283 C CA . ALA A 1 167 ? -20.899 8.343 26.760 1.00 49.81 167 ALA A CA 1
ATOM 1284 C C . ALA A 1 167 ? -19.375 8.438 26.979 1.00 49.81 167 ALA A C 1
ATOM 1286 O O . ALA A 1 167 ? -18.830 9.547 27.027 1.00 49.81 167 ALA A O 1
ATOM 1287 N N . LEU A 1 168 ? -18.661 7.305 27.052 1.00 54.62 168 LEU A N 1
ATOM 1288 C CA . LEU A 1 168 ? -17.193 7.273 27.146 1.00 54.62 168 LEU A CA 1
ATOM 1289 C C . LEU A 1 168 ? -16.535 7.670 25.817 1.00 54.62 168 LEU A C 1
ATOM 1291 O O . LEU A 1 168 ? -15.558 8.421 25.813 1.00 54.62 168 LEU A O 1
ATOM 1295 N N . THR A 1 169 ? -17.103 7.245 24.684 1.00 53.69 169 THR A N 1
ATOM 1296 C CA . THR A 1 169 ? -16.636 7.654 23.347 1.00 53.69 169 THR A CA 1
ATOM 1297 C C . THR A 1 169 ? -16.876 9.146 23.094 1.00 53.69 169 THR A C 1
ATOM 1299 O O . THR A 1 169 ? -15.993 9.830 22.575 1.00 53.69 169 THR A O 1
ATOM 1302 N N . GLY A 1 170 ? -18.024 9.684 23.525 1.00 51.88 170 GLY A N 1
ATOM 1303 C CA . GLY A 1 170 ? -18.335 11.115 23.422 1.00 51.88 170 GLY A CA 1
ATOM 1304 C C . GLY A 1 170 ? -17.369 12.012 24.208 1.00 51.88 170 GLY A C 1
ATOM 1305 O O . GLY A 1 170 ? -16.982 13.072 23.717 1.00 51.88 170 GLY A O 1
ATOM 1306 N N . ARG A 1 171 ? -16.901 11.566 25.384 1.00 49.03 171 ARG A N 1
ATOM 1307 C CA . ARG A 1 171 ? -15.901 12.299 26.186 1.00 49.03 171 ARG A CA 1
ATOM 1308 C C . ARG A 1 171 ? -14.501 12.324 25.564 1.00 49.03 171 ARG A C 1
ATOM 1310 O O . ARG A 1 171 ? -13.805 13.315 25.745 1.00 49.03 171 ARG A O 1
ATOM 1317 N N . MET A 1 172 ? -14.090 11.294 24.817 1.00 52.22 172 MET A N 1
ATOM 1318 C CA . MET A 1 172 ? -12.780 11.282 24.135 1.00 52.22 172 MET A CA 1
ATOM 1319 C C . MET A 1 172 ? -12.734 12.167 22.881 1.00 52.22 172 MET A C 1
ATOM 1321 O O . MET A 1 172 ? -11.673 12.673 22.527 1.00 52.22 172 MET A O 1
ATOM 1325 N N . ILE A 1 173 ? -13.868 12.359 22.198 1.00 54.19 173 ILE A N 1
ATOM 1326 C CA . ILE A 1 173 ? -13.952 13.198 20.989 1.00 54.19 173 ILE A CA 1
ATOM 1327 C C . ILE A 1 173 ? -13.958 14.696 21.353 1.00 54.19 173 ILE A C 1
ATOM 1329 O O . ILE A 1 173 ? -13.503 15.522 20.565 1.00 54.19 173 ILE A O 1
ATOM 1333 N N . GLY A 1 174 ? -14.395 15.048 22.566 1.00 49.41 174 GLY A N 1
ATOM 1334 C CA . GLY A 1 174 ? -14.389 16.412 23.111 1.00 49.41 174 GLY A CA 1
ATOM 1335 C C . GLY A 1 174 ? -13.022 16.912 23.596 1.00 49.41 174 GLY A C 1
ATOM 1336 O O . GLY A 1 174 ? -12.955 17.606 24.609 1.00 49.41 174 GLY A O 1
ATOM 1337 N N . GLY A 1 175 ? -11.931 16.542 22.922 1.00 60.03 175 GLY A N 1
ATOM 1338 C CA . GLY A 1 175 ? -10.614 17.128 23.178 1.00 60.03 175 GLY A CA 1
ATOM 1339 C C . GLY A 1 175 ? -10.570 18.617 22.795 1.00 60.03 175 GLY A C 1
ATOM 1340 O O . GLY A 1 175 ? -11.395 19.071 21.998 1.00 60.03 175 GLY A O 1
ATOM 1341 N N . PRO A 1 176 ? -9.625 19.406 23.340 1.00 66.50 176 PRO A N 1
ATOM 1342 C CA . PRO A 1 176 ? -9.496 20.820 22.997 1.00 66.50 176 PRO A CA 1
ATOM 1343 C C . PRO A 1 176 ? -9.335 21.001 21.482 1.00 66.50 176 PRO A C 1
ATOM 1345 O O . PRO A 1 176 ? -8.569 20.279 20.841 1.00 66.50 176 PRO A O 1
ATOM 1348 N N . SER A 1 177 ? -10.050 21.973 20.904 1.00 68.88 177 SER A N 1
ATOM 1349 C CA . SER A 1 177 ? -9.947 22.282 19.477 1.00 68.88 177 SER A CA 1
ATOM 1350 C C . SER A 1 177 ? -8.504 22.657 19.139 1.00 68.88 177 SER A C 1
ATOM 1352 O O . SER A 1 177 ? -7.970 23.642 19.657 1.00 68.88 177 SER A O 1
ATOM 1354 N N . ILE A 1 178 ? -7.863 21.868 18.282 1.00 79.19 178 ILE A N 1
ATOM 1355 C CA . ILE A 1 178 ? -6.478 22.097 17.872 1.00 79.19 178 ILE A CA 1
ATOM 1356 C C . ILE A 1 178 ? -6.425 23.392 17.050 1.00 79.19 178 ILE A C 1
ATOM 1358 O O . ILE A 1 178 ? -7.152 23.550 16.071 1.00 79.19 178 ILE A O 1
ATOM 1362 N N . SER A 1 179 ? -5.557 24.326 17.444 1.00 85.81 179 SER A N 1
ATOM 1363 C CA . SER A 1 179 ? -5.363 25.592 16.727 1.00 85.81 179 SER A CA 1
ATOM 1364 C C . SER A 1 179 ? -4.877 25.356 15.291 1.00 85.81 179 SER A C 1
ATOM 1366 O O . SER A 1 179 ? -3.981 24.540 15.062 1.00 85.81 179 SER A O 1
ATOM 1368 N N . ALA A 1 180 ? -5.403 26.124 14.330 1.00 84.88 180 ALA A N 1
ATOM 1369 C CA . ALA A 1 180 ? -4.984 26.075 12.925 1.00 84.88 180 ALA A CA 1
ATOM 1370 C C . ALA A 1 180 ? -3.467 26.286 12.752 1.00 84.88 180 ALA A C 1
ATOM 1372 O O . ALA A 1 180 ? -2.847 25.671 11.887 1.00 84.88 180 ALA A O 1
ATOM 1373 N N . THR A 1 181 ? -2.850 27.089 13.625 1.00 86.44 181 THR A N 1
ATOM 1374 C CA . THR A 1 181 ? -1.398 27.327 13.649 1.00 86.44 181 THR A CA 1
ATOM 1375 C C . THR A 1 181 ? -0.605 26.092 14.074 1.00 86.44 181 THR A C 1
ATOM 1377 O O . THR A 1 181 ? 0.515 25.880 13.617 1.00 86.44 181 THR A O 1
ATOM 1380 N N . LEU A 1 182 ? -1.157 25.269 14.969 1.00 86.44 182 LEU A N 1
ATOM 1381 C CA . LEU A 1 182 ? -0.515 24.021 15.379 1.00 86.44 182 LEU A CA 1
ATOM 1382 C C . LEU A 1 182 ? -0.630 22.970 14.268 1.00 86.44 182 LEU A C 1
ATOM 1384 O O . LEU A 1 182 ? 0.353 22.307 13.952 1.00 86.44 182 LEU A O 1
ATOM 1388 N N . TYR A 1 183 ? -1.792 22.905 13.614 1.00 83.38 183 TYR A N 1
ATOM 1389 C CA . TYR A 1 183 ? -2.009 22.059 12.440 1.00 83.38 183 TYR A CA 1
ATOM 1390 C C . TYR A 1 183 ? -1.060 22.403 11.284 1.00 83.38 183 TYR A C 1
ATOM 1392 O O . TYR A 1 183 ? -0.435 21.507 10.717 1.00 83.38 183 TYR A O 1
ATOM 1400 N N . SER A 1 184 ? -0.904 23.688 10.948 1.00 84.44 184 SER A N 1
ATOM 1401 C CA . SER A 1 184 ? 0.010 24.112 9.879 1.00 84.44 184 SER A CA 1
ATOM 1402 C C . SER A 1 184 ? 1.471 23.836 10.227 1.00 84.44 184 SER A C 1
ATOM 1404 O O . SER A 1 184 ? 2.219 23.365 9.370 1.00 84.44 184 SER A O 1
ATOM 1406 N N . LYS A 1 185 ? 1.871 24.036 11.491 1.00 87.25 185 LYS A N 1
ATOM 1407 C CA . LYS A 1 185 ? 3.196 23.629 11.979 1.00 87.25 185 LYS A CA 1
ATOM 1408 C C . LYS A 1 185 ? 3.431 22.137 11.776 1.00 87.25 185 LYS A C 1
ATOM 1410 O O . LYS A 1 185 ? 4.483 21.787 11.257 1.00 87.25 185 LYS A O 1
ATOM 1415 N N . TRP A 1 186 ? 2.479 21.275 12.132 1.00 86.00 186 TRP A N 1
ATOM 1416 C CA . TRP A 1 186 ? 2.614 19.830 11.921 1.00 86.00 186 TRP A CA 1
ATOM 1417 C C . TRP A 1 186 ? 2.775 19.472 10.445 1.00 86.00 186 TRP A C 1
ATOM 1419 O O . TRP A 1 186 ? 3.684 18.721 10.112 1.00 86.00 186 TRP A O 1
ATOM 1429 N N . ILE A 1 187 ? 1.972 20.063 9.557 1.00 86.00 187 ILE A N 1
ATOM 1430 C CA . ILE A 1 187 ? 2.081 19.824 8.109 1.00 86.00 187 ILE A CA 1
ATOM 1431 C C . ILE A 1 187 ? 3.458 20.250 7.584 1.00 86.00 187 ILE A C 1
ATOM 1433 O O . ILE A 1 187 ? 4.111 19.483 6.878 1.00 86.00 187 ILE A O 1
ATOM 1437 N N . LEU A 1 188 ? 3.927 21.447 7.953 1.00 85.81 188 LEU A N 1
ATOM 1438 C CA . LEU A 1 188 ? 5.238 21.945 7.533 1.00 85.81 188 LEU A CA 1
ATOM 1439 C C . LEU A 1 188 ? 6.365 21.060 8.072 1.00 85.81 188 LEU A C 1
ATOM 1441 O O . LEU A 1 188 ? 7.218 20.630 7.300 1.00 85.81 188 LEU A O 1
ATOM 1445 N N . LEU A 1 189 ? 6.332 20.715 9.361 1.00 83.75 189 LEU A N 1
ATOM 1446 C CA . LEU A 1 189 ? 7.306 19.818 9.988 1.00 83.75 189 LEU A CA 1
ATOM 1447 C C . LEU A 1 189 ? 7.320 18.430 9.337 1.00 83.75 189 LEU A C 1
ATOM 1449 O O . LEU A 1 189 ? 8.400 17.876 9.171 1.00 83.75 189 LEU A O 1
ATOM 1453 N N . SER A 1 190 ? 6.171 17.889 8.921 1.00 80.25 190 SER A N 1
ATOM 1454 C CA . SER A 1 190 ? 6.094 16.619 8.182 1.00 80.25 190 SER A CA 1
ATOM 1455 C C . SER A 1 190 ? 6.553 16.733 6.726 1.00 80.25 190 SER A C 1
ATOM 1457 O O . SER A 1 190 ? 7.062 15.757 6.181 1.00 80.25 190 SER A O 1
ATOM 1459 N N . SER A 1 191 ? 6.435 17.906 6.096 1.00 82.06 191 SER A N 1
ATOM 1460 C CA . SER A 1 191 ? 6.929 18.104 4.727 1.00 82.06 191 SER A CA 1
ATOM 1461 C C . SER A 1 191 ? 8.455 18.085 4.629 1.00 82.06 191 SER A C 1
ATOM 1463 O O . SER A 1 191 ? 8.977 17.651 3.607 1.00 82.06 191 SER A O 1
ATOM 1465 N N . LEU A 1 192 ? 9.175 18.487 5.686 1.00 82.06 192 LEU A N 1
ATOM 1466 C CA . LEU A 1 192 ? 10.641 18.479 5.712 1.00 82.06 192 LEU A CA 1
ATOM 1467 C C . LEU A 1 192 ? 11.235 17.076 5.474 1.00 82.06 192 LEU A C 1
ATOM 1469 O O . LEU A 1 192 ? 12.016 16.936 4.534 1.00 82.06 192 LEU A O 1
ATOM 1473 N N . PRO A 1 193 ? 10.888 16.028 6.251 1.00 76.94 193 PRO A N 1
ATOM 1474 C CA . PRO A 1 193 ? 11.414 14.686 6.019 1.00 76.94 193 PRO A CA 1
ATOM 1475 C C . PRO A 1 193 ? 10.962 14.104 4.673 1.00 76.94 193 PRO A C 1
ATOM 1477 O O . PRO A 1 193 ? 11.752 13.418 4.029 1.00 76.94 193 PRO A O 1
ATOM 1480 N N . SER A 1 194 ? 9.754 14.417 4.185 1.00 75.81 194 SER A N 1
ATOM 1481 C CA . SER A 1 194 ? 9.322 14.007 2.838 1.00 75.81 194 SER A CA 1
ATOM 1482 C C . SER A 1 194 ? 10.142 14.677 1.729 1.00 75.81 194 SER A C 1
ATOM 1484 O O . SER A 1 194 ? 10.562 14.004 0.789 1.00 75.81 194 SER A O 1
ATOM 1486 N N . ALA A 1 195 ? 10.408 15.980 1.848 1.00 78.88 195 ALA A N 1
ATOM 1487 C CA . ALA A 1 195 ? 11.249 16.724 0.913 1.00 78.88 195 ALA A CA 1
ATOM 1488 C C . ALA A 1 195 ? 12.707 16.249 0.967 1.00 78.88 195 ALA A C 1
ATOM 1490 O O . ALA A 1 195 ? 13.343 16.104 -0.074 1.00 78.88 195 ALA A O 1
ATOM 1491 N N . PHE A 1 196 ? 13.221 15.947 2.161 1.00 80.25 196 PHE A N 1
ATOM 1492 C CA . PHE A 1 196 ? 14.564 15.403 2.341 1.00 80.25 196 PHE A CA 1
ATOM 1493 C C . PHE A 1 196 ? 14.696 14.009 1.722 1.00 80.25 196 PHE A C 1
ATOM 1495 O O . PHE A 1 196 ? 15.644 13.768 0.981 1.00 80.25 196 PHE A O 1
ATOM 1502 N N . LEU A 1 197 ? 13.718 13.120 1.936 1.00 78.75 197 LEU A N 1
ATOM 1503 C CA . LEU A 1 197 ? 13.670 11.806 1.290 1.00 78.75 197 LEU A CA 1
ATOM 1504 C C . LEU A 1 197 ? 13.677 11.937 -0.239 1.00 78.75 197 LEU A C 1
ATOM 1506 O O . LEU A 1 197 ? 14.448 11.250 -0.906 1.00 78.75 197 LEU A O 1
ATOM 1510 N N . LEU A 1 198 ? 12.860 12.840 -0.792 1.00 75.50 198 LEU A N 1
ATOM 1511 C CA . LEU A 1 198 ? 12.835 13.133 -2.229 1.00 75.50 198 LEU A CA 1
ATOM 1512 C C . LEU A 1 198 ? 14.193 13.642 -2.731 1.00 75.50 198 LEU A C 1
ATOM 1514 O O . LEU A 1 198 ? 14.691 13.148 -3.740 1.00 75.50 198 LEU A O 1
ATOM 1518 N N . ALA A 1 199 ? 14.807 14.592 -2.021 1.00 76.69 199 ALA A N 1
ATOM 1519 C CA . ALA A 1 199 ? 16.081 15.194 -2.403 1.00 76.69 199 ALA A CA 1
ATOM 1520 C C . ALA A 1 199 ? 17.245 14.193 -2.342 1.00 76.69 199 ALA A C 1
ATOM 1522 O O . ALA A 1 199 ? 17.982 14.052 -3.317 1.00 76.69 199 ALA A O 1
ATOM 1523 N N . VAL A 1 200 ? 17.381 13.461 -1.233 1.00 76.00 200 VAL A N 1
ATOM 1524 C CA . VAL A 1 200 ? 18.405 12.419 -1.065 1.00 76.00 200 VAL A CA 1
ATOM 1525 C C . VAL A 1 200 ? 18.215 11.329 -2.104 1.00 76.00 200 VAL A C 1
ATOM 1527 O O . VAL A 1 200 ? 19.186 10.897 -2.725 1.00 76.00 200 VAL A O 1
ATOM 1530 N N . THR A 1 201 ? 16.967 10.925 -2.353 1.00 70.25 201 THR A N 1
ATOM 1531 C CA . THR A 1 201 ? 16.739 9.911 -3.370 1.00 70.25 201 THR A CA 1
ATOM 1532 C C . THR A 1 201 ? 17.118 10.405 -4.757 1.00 70.25 201 THR A C 1
ATOM 1534 O O . THR A 1 201 ? 17.773 9.684 -5.505 1.00 70.25 201 THR A O 1
ATOM 1537 N N . ASN A 1 202 ? 16.773 11.645 -5.091 1.00 72.00 202 ASN A N 1
ATOM 1538 C CA . ASN A 1 202 ? 17.148 12.225 -6.370 1.00 72.00 202 ASN A CA 1
ATOM 1539 C C . ASN A 1 202 ? 18.671 12.188 -6.585 1.00 72.00 202 ASN A C 1
ATOM 1541 O O . ASN A 1 202 ? 19.123 11.752 -7.640 1.00 72.00 202 ASN A O 1
ATOM 1545 N N . VAL A 1 203 ? 19.457 12.556 -5.566 1.00 76.69 203 VAL A N 1
ATOM 1546 C CA . VAL A 1 203 ? 20.929 12.483 -5.618 1.00 76.69 203 VAL A CA 1
ATOM 1547 C C . VAL A 1 203 ? 21.413 11.043 -5.819 1.00 76.69 203 VAL A C 1
ATOM 1549 O O . 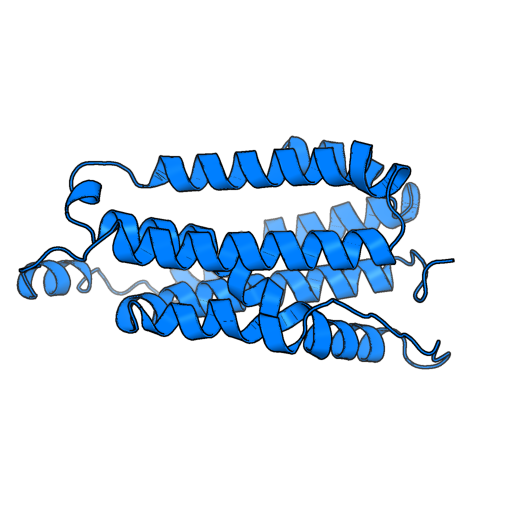VAL A 1 203 ? 22.220 10.788 -6.707 1.00 76.69 203 VAL A O 1
ATOM 1552 N N . ILE A 1 204 ? 20.888 10.085 -5.052 1.00 71.69 204 ILE A N 1
ATOM 1553 C CA . ILE A 1 204 ? 21.284 8.672 -5.160 1.00 71.69 204 ILE A CA 1
ATOM 1554 C C . ILE A 1 204 ? 20.942 8.094 -6.541 1.00 71.69 204 ILE A C 1
ATOM 1556 O O . ILE A 1 204 ? 21.767 7.399 -7.128 1.00 71.69 204 ILE A O 1
ATOM 1560 N N . VAL A 1 205 ? 19.752 8.374 -7.087 1.00 70.31 205 VAL A N 1
ATOM 1561 C CA . VAL A 1 205 ? 19.354 7.860 -8.410 1.00 70.31 205 VAL A CA 1
ATOM 1562 C C . VAL A 1 205 ? 20.226 8.453 -9.518 1.00 70.31 205 VAL A C 1
ATOM 1564 O O . VAL A 1 205 ? 20.540 7.738 -10.468 1.00 70.31 205 VAL A O 1
ATOM 1567 N N . LEU A 1 206 ? 20.624 9.724 -9.402 1.00 73.44 206 LEU A N 1
ATOM 1568 C CA . LEU A 1 206 ? 21.503 10.386 -10.370 1.00 73.44 206 LEU A CA 1
ATOM 1569 C C . LEU A 1 206 ? 22.926 9.813 -10.361 1.00 73.44 206 LEU A C 1
ATOM 1571 O O . LEU A 1 206 ? 23.479 9.572 -11.430 1.00 73.44 206 LEU A O 1
ATOM 1575 N N . GLU A 1 207 ? 23.497 9.590 -9.176 1.00 74.19 207 GLU A N 1
ATOM 1576 C CA . GLU A 1 207 ? 24.906 9.195 -9.014 1.00 74.19 207 GLU A CA 1
ATOM 1577 C C . GLU A 1 207 ? 25.123 7.677 -9.099 1.00 74.19 207 GLU A C 1
ATOM 1579 O O . GLU A 1 207 ? 26.104 7.209 -9.673 1.00 74.19 207 GLU A O 1
ATOM 1584 N N . ILE A 1 208 ? 24.216 6.890 -8.516 1.00 65.06 208 ILE A N 1
ATOM 1585 C CA . ILE A 1 208 ? 24.384 5.437 -8.345 1.00 65.06 208 ILE A CA 1
ATOM 1586 C C . ILE A 1 208 ? 23.494 4.660 -9.324 1.00 65.06 208 ILE A C 1
ATOM 1588 O O . ILE A 1 208 ? 23.833 3.542 -9.699 1.00 65.06 208 ILE A O 1
ATOM 1592 N N . GLY A 1 209 ? 22.392 5.252 -9.794 1.00 60.41 209 GLY A N 1
ATOM 1593 C CA . GLY A 1 209 ? 21.401 4.596 -10.647 1.00 60.41 209 GLY A CA 1
ATOM 1594 C C . GLY A 1 209 ? 20.253 3.946 -9.864 1.00 60.41 209 GLY A C 1
ATOM 1595 O O . GLY A 1 209 ? 20.304 3.749 -8.649 1.00 60.41 209 GLY A O 1
ATOM 1596 N N . SER A 1 210 ? 19.165 3.625 -10.572 1.00 62.97 210 SER A N 1
ATOM 1597 C CA . SER A 1 210 ? 17.949 3.041 -9.989 1.00 62.97 210 SER A CA 1
ATOM 1598 C C . SER A 1 210 ? 17.967 1.513 -10.096 1.00 62.97 210 SER A C 1
ATOM 1600 O O . SER A 1 210 ? 17.469 0.946 -11.067 1.00 62.97 210 SER A O 1
ATOM 1602 N N . PHE A 1 211 ? 18.556 0.836 -9.109 1.00 65.81 211 PHE A N 1
ATOM 1603 C CA . PHE A 1 211 ? 18.440 -0.618 -8.956 1.00 65.81 211 PHE A CA 1
ATOM 1604 C C . PHE A 1 211 ? 18.101 -1.003 -7.508 1.00 65.81 211 PHE A C 1
ATOM 1606 O O . PHE A 1 211 ? 18.459 -0.267 -6.584 1.00 65.81 211 PHE A O 1
ATOM 1613 N N . PRO A 1 212 ? 17.387 -2.125 -7.282 1.00 61.12 212 PRO A N 1
ATOM 1614 C CA . PRO A 1 212 ? 16.775 -2.428 -5.982 1.00 61.12 212 PRO A CA 1
ATOM 1615 C C . PRO A 1 212 ? 17.772 -2.506 -4.823 1.00 61.12 212 PRO A C 1
ATOM 1617 O O . PRO A 1 212 ? 17.482 -2.016 -3.734 1.00 61.12 212 PRO A O 1
ATOM 1620 N N . LEU A 1 213 ? 18.976 -3.028 -5.080 1.00 68.31 213 LEU A N 1
ATOM 1621 C CA . LEU A 1 213 ? 20.058 -3.152 -4.096 1.00 68.31 213 LEU A CA 1
ATOM 1622 C C . LEU A 1 213 ? 20.466 -1.824 -3.447 1.00 68.31 213 LEU A C 1
ATOM 1624 O O . LEU A 1 213 ? 20.730 -1.801 -2.246 1.00 68.31 213 LEU A O 1
ATOM 1628 N N . THR A 1 214 ? 20.452 -0.717 -4.194 1.00 69.50 214 THR A N 1
ATOM 1629 C CA . THR A 1 214 ? 20.798 0.618 -3.672 1.00 69.50 214 THR A CA 1
ATOM 1630 C C . THR A 1 214 ? 19.861 1.054 -2.547 1.00 69.50 214 THR A C 1
ATOM 1632 O O . THR A 1 214 ? 20.269 1.760 -1.628 1.00 69.50 214 THR A O 1
ATOM 1635 N N . TRP A 1 215 ? 18.606 0.603 -2.591 1.00 69.38 215 TRP A N 1
ATOM 1636 C CA . TRP A 1 215 ? 17.556 1.022 -1.665 1.00 69.38 215 TRP A CA 1
ATOM 1637 C C . TRP A 1 215 ? 17.442 0.141 -0.427 1.00 69.38 215 TRP A C 1
ATOM 1639 O O . TRP A 1 215 ? 16.853 0.574 0.560 1.00 69.38 215 TRP A O 1
ATOM 1649 N N . ILE A 1 216 ? 18.039 -1.055 -0.436 1.00 71.81 216 ILE A N 1
ATOM 1650 C CA . ILE A 1 216 ? 17.945 -1.992 0.690 1.00 71.81 216 ILE A CA 1
ATOM 1651 C C . ILE A 1 216 ? 18.559 -1.389 1.949 1.00 71.81 216 ILE A C 1
ATOM 1653 O O . ILE A 1 216 ? 17.911 -1.388 2.990 1.00 71.81 216 ILE A O 1
ATOM 1657 N N . ALA A 1 217 ? 19.791 -0.877 1.873 1.00 72.75 217 ALA A N 1
ATOM 1658 C CA . ALA A 1 217 ? 20.494 -0.384 3.055 1.00 72.75 217 ALA A CA 1
ATOM 1659 C C . ALA A 1 217 ? 19.801 0.839 3.697 1.00 72.75 217 ALA A C 1
ATOM 1661 O O . ALA A 1 217 ? 19.556 0.785 4.902 1.00 72.75 217 ALA A O 1
ATOM 1662 N N . PRO A 1 218 ? 19.397 1.888 2.946 1.00 71.69 218 PRO A N 1
ATOM 1663 C CA . PRO A 1 218 ? 18.646 3.003 3.524 1.00 71.69 218 PRO A CA 1
ATOM 1664 C C . PRO A 1 218 ? 17.294 2.584 4.113 1.00 71.69 218 PRO A C 1
ATOM 1666 O O . PRO A 1 218 ? 16.959 3.006 5.215 1.00 71.69 218 PRO A O 1
ATOM 1669 N N . LEU A 1 219 ? 16.528 1.743 3.407 1.00 69.69 219 LEU A N 1
ATOM 1670 C CA . LEU A 1 219 ? 15.194 1.318 3.851 1.00 69.69 219 LEU A CA 1
ATOM 1671 C C . LEU A 1 219 ? 15.229 0.320 5.012 1.00 69.69 219 LEU A C 1
ATOM 1673 O O . LEU A 1 219 ? 14.258 0.235 5.747 1.00 69.69 219 LEU A O 1
ATOM 1677 N N . SER A 1 220 ? 16.317 -0.437 5.170 1.00 72.44 220 SER A N 1
ATOM 1678 C CA . SER A 1 220 ? 16.485 -1.365 6.298 1.00 72.44 220 SER A CA 1
ATOM 1679 C C . SER A 1 220 ? 16.948 -0.665 7.574 1.00 72.44 220 SER A C 1
ATOM 1681 O O . SER A 1 220 ? 16.780 -1.211 8.660 1.00 72.44 220 SER A O 1
ATOM 1683 N N . LEU A 1 221 ? 17.593 0.500 7.441 1.00 70.00 221 LEU A N 1
ATOM 1684 C CA . LEU A 1 221 ? 18.050 1.307 8.571 1.00 70.00 221 LEU A CA 1
ATOM 1685 C C . LEU A 1 221 ? 16.929 2.184 9.153 1.00 70.00 221 LEU A C 1
ATOM 1687 O O . LEU A 1 221 ? 16.993 2.536 10.330 1.00 70.00 221 LEU A O 1
ATOM 1691 N N . TYR A 1 222 ? 15.959 2.558 8.315 1.00 60.78 222 TYR A N 1
ATOM 1692 C CA . TYR A 1 222 ? 14.758 3.305 8.690 1.00 60.78 222 TYR A CA 1
ATOM 1693 C C . TYR A 1 222 ? 13.781 2.437 9.492 1.00 60.78 222 TYR A C 1
ATOM 1695 O O . TYR A 1 222 ? 13.294 2.932 10.534 1.00 60.78 222 TYR A O 1
#

Radius of gyration: 20.1 Å; Cα contacts (8 Å, |Δi|>4): 140; chains: 1; bounding box: 47×44×55 Å

Sequence (222 aa):
MPYYGGSVHVWLTCLMFFQAMLFLGYAYAHLLARKIGGWHLVLVFLPLITLPLQIRATPAPDSPILEIIVVLLSRVALPFVALSTTAVIAQLWFSQSEAGGADNPYFLYAASNAGSLIALLAYSFLAEPLMGLKTQSIVWTGAYGLYAVLAVLAWFSFPARRGADPALTGRMIGGPSISATLYSKWILLSSLPSAFLLAVTNVIVLEIGSFPLTWIAPLSLY

Nearest PDB structures (foldseek):
  4qiq-assembly1_A  TM=4.927E-01  e=1.380E+00  Escherichia coli K-12
  6uuj-assembly3_H  TM=1.303E-01  e=2.020E+00  Mycobacterium tuberculosis H37Rv
  5i20-assembly1_A  TM=2.077E-01  e=6.970E+00  Ancylobacter novellus DSM 506
  5i20-assembly5_E  TM=2.167E-01  e=9.729E+00  Ancylobacter novellus DSM 506

Mean predicted aligned error: 9.55 Å

Solvent-accessible surface area (backbone atoms only — not comparable to full-atom values): 12705 Å² total; per-residue (Å²): 130,66,85,80,59,70,46,68,68,59,53,52,53,51,51,53,51,53,54,51,43,45,51,52,17,49,51,44,46,68,72,45,48,79,75,49,60,75,59,51,52,56,53,53,53,55,30,60,78,48,50,61,66,75,90,81,79,75,85,58,93,87,54,64,65,64,52,51,51,50,51,40,56,72,57,43,42,52,49,49,33,35,56,57,26,44,65,60,49,53,38,49,42,36,52,48,8,70,81,22,72,84,52,75,56,60,61,58,55,52,50,51,53,52,47,51,51,51,49,54,52,45,38,62,72,45,43,63,78,72,44,55,72,71,55,49,26,52,52,50,41,52,52,50,51,51,48,45,51,50,53,53,50,49,55,68,73,30,52,66,46,87,78,74,55,66,69,63,57,54,59,67,70,68,56,82,83,77,52,69,70,58,53,51,47,50,53,55,61,56,44,50,61,56,50,47,53,52,51,55,47,51,51,45,38,71,77,74,45,68,51,70,74,72,50,48,63,63,64,71,73,106

Secondary structure (DSSP, 8-state):
--TTTT-HHHHHHHHHHHHHHHHHHHHHIIIIIHHHGGGHHHHHHGGGGT-S--------SS-HHHHHHHHIIIIIHHHHHHHHHHHHHHHHHHHHBSGGGSS-THHHHHHHHHHHHHHHHHIIIIIHHH--HHHHHHHHHHHHHHHHHHHHHHHHHS-B-TT--HHHHHHHH-PPPPPHHHHHHHHHHHHHHHHHHHHHHHHHHHHT-S-HHHHHHHHHH-

Foldseek 3Di:
DDLLDQDLLLVLLVVVLLVVLLVVLVVCLVPPLLPCQPCLLVLLCVLLVLPLQDDDDDRDPPDSNVSSVVSCVRRPSSNSSNVSNVLSNLLSLLCQFPNNVVDDSCVSVVVVLVVVLVVLCCCQPPDVVPHDPVRVSVVVSVVSVVVSVVVVVSSVVGDGDDCPDVVVVVVVVPDPDDDPVVVVVVVVVVVVVVVVVSVVVSVCCVPPNDDSVSVSVVSNVD

pLDDT: mean 80.55, std 12.46, range [46.0, 96.56]